Protein AF-A0A1F5HFS6-F1 (afdb_monomer_lite)

Foldseek 3Di:
DVVLVVVVVVLVVLLVVLLVVLLVLLLVLPVPAVQQDVDDHDVSNLVSLVVSVVVLVVPADPLQDPQLVQLLLQLLLQQLVLQVLVVVVVDPGDSRLLSSLLSLLQVLCSRVVQFPQVSNVSSVVSSVSSNRDPVSVVLEQPVCQLLVHPHHDQAQVVHDLSNLSSLLSSQQSGADPVRAGDDLVCSLVVLVVVLVRHDDDSDPSSVSCNVRSVVSSVRSNVRNVVSQCCCCVVRVDHPVVSSVVSVPDDRPPD

Radius of gyration: 17.77 Å; chains: 1; bounding box: 40×40×51 Å

Organism: NCBI:txid1797737

Structure (mmCIF, N/CA/C/O backbone):
data_AF-A0A1F5HFS6-F1
#
_entry.id   AF-A0A1F5HFS6-F1
#
loop_
_atom_site.group_PDB
_atom_site.id
_atom_site.type_symbol
_atom_site.label_atom_id
_atom_site.label_alt_id
_atom_site.label_comp_id
_atom_site.label_asym_id
_atom_site.label_entity_id
_atom_site.label_seq_id
_atom_site.pdbx_PDB_ins_code
_atom_site.Cartn_x
_atom_site.Cartn_y
_atom_site.Cartn_z
_atom_site.occupancy
_atom_site.B_iso_or_equiv
_atom_site.auth_seq_id
_atom_site.auth_comp_id
_atom_site.auth_asym_id
_atom_site.auth_atom_id
_atom_site.pdbx_PDB_model_num
ATOM 1 N N . MET A 1 1 ? 20.302 7.031 -29.502 1.00 53.81 1 MET A N 1
ATOM 2 C CA . MET A 1 1 ? 19.064 6.225 -29.651 1.00 53.81 1 MET A CA 1
ATOM 3 C C . MET A 1 1 ? 19.272 4.731 -29.387 1.00 53.81 1 MET A C 1
ATOM 5 O O . MET A 1 1 ? 18.380 4.138 -28.800 1.00 53.81 1 MET A O 1
ATOM 9 N N . VAL A 1 2 ? 20.419 4.128 -29.735 1.00 53.53 2 VAL A N 1
ATOM 10 C CA . VAL A 1 2 ? 20.711 2.693 -29.491 1.00 53.53 2 VAL A CA 1
ATOM 11 C C . VAL A 1 2 ? 20.689 2.320 -27.995 1.00 53.53 2 VAL A C 1
ATOM 13 O O . VAL A 1 2 ? 20.031 1.360 -27.612 1.00 53.53 2 VAL A O 1
ATOM 16 N N . GLN A 1 3 ? 21.266 3.166 -27.136 1.00 61.38 3 GLN A N 1
ATOM 17 C CA . GLN A 1 3 ? 21.369 2.935 -25.686 1.00 61.38 3 GLN A CA 1
ATOM 18 C C . GLN A 1 3 ? 20.008 2.822 -24.965 1.00 61.38 3 GLN A C 1
ATOM 20 O O . GLN A 1 3 ? 19.876 2.107 -23.981 1.00 61.38 3 GLN A O 1
ATOM 25 N N . THR A 1 4 ? 18.957 3.490 -25.456 1.00 75.69 4 THR A N 1
ATOM 26 C CA . THR A 1 4 ? 17.619 3.418 -24.838 1.00 75.69 4 THR A CA 1
ATOM 27 C C . THR A 1 4 ? 16.895 2.116 -25.179 1.00 75.69 4 THR A C 1
ATOM 29 O O . THR A 1 4 ? 16.115 1.626 -24.366 1.00 75.69 4 THR A O 1
ATOM 32 N N . ALA A 1 5 ? 17.132 1.554 -26.368 1.00 79.94 5 ALA A N 1
ATOM 33 C CA . ALA A 1 5 ? 16.501 0.307 -26.797 1.00 79.94 5 ALA A CA 1
ATOM 34 C C . ALA A 1 5 ? 17.095 -0.911 -26.072 1.00 79.94 5 ALA A C 1
ATOM 36 O O . ALA A 1 5 ? 16.350 -1.810 -25.690 1.00 79.94 5 ALA A O 1
ATOM 37 N N . GLU A 1 6 ? 18.407 -0.898 -25.842 1.00 83.88 6 GLU A N 1
ATOM 38 C CA . GLU A 1 6 ? 19.136 -1.923 -25.090 1.00 83.88 6 GLU A CA 1
ATOM 39 C C . GLU A 1 6 ? 18.716 -1.944 -23.614 1.00 83.88 6 GLU A C 1
ATOM 41 O O . GLU A 1 6 ? 18.191 -2.957 -23.155 1.00 83.88 6 GLU A O 1
ATOM 46 N N . ILE A 1 7 ? 18.759 -0.791 -22.928 1.00 83.12 7 ILE A N 1
ATOM 47 C CA . ILE A 1 7 ? 18.261 -0.652 -21.544 1.00 83.12 7 ILE A CA 1
ATOM 48 C C . ILE A 1 7 ? 16.806 -1.131 -21.439 1.00 83.12 7 ILE A C 1
ATOM 50 O O . ILE A 1 7 ? 16.430 -1.833 -20.503 1.00 83.12 7 ILE A O 1
ATOM 54 N N . LEU A 1 8 ? 15.959 -0.773 -22.410 1.00 85.44 8 LEU A N 1
ATOM 55 C CA . LEU A 1 8 ? 14.563 -1.206 -22.431 1.00 85.44 8 LEU A CA 1
ATOM 56 C C . LEU A 1 8 ? 14.427 -2.730 -22.583 1.00 85.44 8 LEU A C 1
ATOM 58 O O . LEU A 1 8 ? 13.505 -3.315 -22.011 1.00 85.44 8 LEU A O 1
ATOM 62 N N . HIS A 1 9 ? 15.281 -3.362 -23.387 1.00 88.25 9 HIS A N 1
ATOM 63 C CA . HIS A 1 9 ? 15.273 -4.806 -23.596 1.00 88.25 9 HIS A CA 1
ATOM 64 C C . HIS A 1 9 ? 15.700 -5.552 -22.328 1.00 88.25 9 HIS A C 1
ATOM 66 O O . HIS A 1 9 ? 14.959 -6.423 -21.867 1.00 88.25 9 HIS A O 1
ATOM 72 N N . GLU A 1 10 ? 16.824 -5.155 -21.732 1.00 89.12 10 GLU A N 1
ATOM 73 C CA . GLU A 1 10 ? 17.366 -5.736 -20.498 1.00 89.12 10 GLU A CA 1
ATOM 74 C C . GLU A 1 10 ? 16.377 -5.615 -19.334 1.00 89.12 10 GLU A C 1
ATOM 76 O O . GLU A 1 10 ? 16.012 -6.613 -18.714 1.00 89.12 10 GLU A O 1
ATOM 81 N N . GLU A 1 11 ? 15.831 -4.419 -19.103 1.00 88.44 11 GLU A N 1
ATOM 82 C CA . GLU A 1 11 ? 14.852 -4.169 -18.037 1.00 88.44 11 GLU A CA 1
ATOM 83 C C . GLU A 1 11 ? 13.564 -4.982 -18.227 1.00 88.44 11 GLU A C 1
ATOM 85 O O . GLU A 1 11 ? 12.944 -5.434 -17.262 1.00 88.44 11 GLU A O 1
ATOM 90 N N . ARG A 1 12 ? 13.129 -5.199 -19.475 1.00 91.12 12 ARG A N 1
ATOM 91 C CA . ARG A 1 12 ? 11.974 -6.065 -19.761 1.00 91.12 12 ARG A CA 1
ATOM 92 C C . ARG A 1 12 ? 12.285 -7.531 -19.486 1.00 91.12 12 ARG A C 1
ATOM 94 O O . ARG A 1 12 ? 11.387 -8.235 -19.019 1.00 91.12 12 ARG A O 1
ATOM 101 N N . ALA A 1 13 ? 13.494 -7.988 -19.800 1.00 92.69 13 ALA A N 1
ATOM 102 C CA . ALA A 1 13 ? 13.929 -9.349 -19.518 1.00 92.69 13 ALA A CA 1
ATOM 103 C C . ALA A 1 13 ? 14.004 -9.595 -18.002 1.00 92.69 13 ALA A C 1
ATOM 105 O O . ALA A 1 13 ? 13.365 -10.533 -17.522 1.00 92.69 13 ALA A O 1
ATOM 106 N N . ASP A 1 14 ? 14.654 -8.702 -17.248 1.00 91.88 14 ASP A N 1
ATOM 107 C CA . ASP A 1 14 ? 14.735 -8.780 -15.782 1.00 91.88 14 ASP A CA 1
ATOM 108 C C . ASP A 1 14 ? 13.344 -8.710 -15.130 1.00 91.88 14 ASP A C 1
ATOM 110 O O . ASP A 1 14 ? 12.985 -9.595 -14.350 1.00 91.88 14 ASP A O 1
ATOM 114 N N . THR A 1 15 ? 12.491 -7.759 -15.551 1.00 93.19 15 THR A N 1
ATOM 115 C CA . THR A 1 15 ? 11.097 -7.670 -15.071 1.00 93.19 15 THR A CA 1
ATOM 116 C C . THR A 1 15 ? 10.379 -9.012 -15.245 1.00 93.19 15 THR A C 1
ATOM 118 O O . THR A 1 15 ? 9.705 -9.477 -14.329 1.00 93.19 15 THR A O 1
ATOM 121 N N . ARG A 1 16 ? 10.488 -9.650 -16.422 1.00 94.25 16 ARG A N 1
ATOM 122 C CA . ARG A 1 16 ? 9.813 -10.930 -16.703 1.00 94.25 16 ARG A CA 1
ATOM 123 C C . ARG A 1 16 ? 10.337 -12.055 -15.817 1.00 94.25 16 ARG A C 1
ATOM 125 O O . ARG A 1 16 ? 9.521 -12.809 -15.289 1.00 94.25 16 ARG A O 1
ATOM 132 N N . LEU A 1 17 ? 11.656 -12.152 -15.665 1.00 94.75 17 LEU A N 1
ATOM 133 C CA . LEU A 1 17 ? 12.307 -13.178 -14.854 1.00 94.75 17 LEU A CA 1
ATOM 134 C C . LEU A 1 17 ? 11.887 -13.065 -13.384 1.00 94.75 17 LEU A C 1
ATOM 136 O O . LEU A 1 17 ? 11.401 -14.035 -12.800 1.00 94.75 17 LEU A O 1
ATOM 140 N N . ARG A 1 18 ? 11.993 -11.865 -12.803 1.00 94.50 18 ARG A N 1
ATOM 141 C CA . ARG A 1 18 ? 11.621 -11.611 -11.403 1.00 94.50 18 ARG A CA 1
ATOM 142 C C . ARG A 1 18 ? 10.146 -11.845 -11.146 1.00 94.50 18 ARG A C 1
ATOM 144 O O . ARG A 1 18 ? 9.788 -12.463 -10.150 1.00 94.50 18 ARG A O 1
ATOM 151 N N . LEU A 1 19 ? 9.287 -11.393 -12.056 1.00 95.44 19 LEU A N 1
ATOM 152 C CA . LEU A 1 19 ? 7.844 -11.569 -11.931 1.00 95.44 19 LEU A CA 1
ATOM 153 C C . LEU A 1 19 ? 7.464 -13.058 -11.983 1.00 95.44 19 LEU A C 1
ATOM 155 O O . LEU A 1 19 ? 6.642 -13.495 -11.183 1.00 95.44 19 LEU A O 1
ATOM 159 N N . ALA A 1 20 ? 8.080 -13.852 -12.868 1.00 95.06 20 ALA A N 1
ATOM 160 C CA . ALA A 1 20 ? 7.870 -15.300 -12.904 1.00 95.06 20 ALA A CA 1
ATOM 161 C C . ALA A 1 20 ? 8.277 -15.970 -11.582 1.00 95.06 20 ALA A C 1
ATOM 163 O O . ALA A 1 20 ? 7.470 -16.688 -10.997 1.00 95.06 20 ALA A O 1
ATOM 164 N N . ARG A 1 21 ? 9.472 -15.655 -11.071 1.00 94.12 21 ARG A N 1
ATOM 165 C CA . ARG A 1 21 ? 9.990 -16.211 -9.814 1.00 94.12 21 ARG A CA 1
ATOM 166 C C . ARG A 1 21 ? 9.156 -15.820 -8.592 1.00 94.12 21 ARG A C 1
ATOM 168 O O . ARG A 1 21 ? 8.822 -16.669 -7.774 1.00 94.12 21 ARG A O 1
ATOM 175 N N . LEU A 1 22 ? 8.791 -14.544 -8.462 1.00 95.06 22 LEU A N 1
ATOM 176 C CA . LEU A 1 22 ? 7.943 -14.069 -7.362 1.00 95.06 22 LEU A CA 1
ATOM 177 C C . LEU A 1 22 ? 6.552 -14.705 -7.408 1.00 95.06 22 LEU A C 1
ATOM 179 O O . LEU A 1 22 ? 6.003 -15.049 -6.365 1.00 95.06 22 LEU A O 1
ATOM 183 N N . ALA A 1 23 ? 5.988 -14.886 -8.605 1.00 96.00 23 ALA A N 1
ATOM 184 C CA . ALA A 1 23 ? 4.710 -15.568 -8.761 1.00 96.00 23 ALA A CA 1
ATOM 185 C C . ALA A 1 23 ? 4.799 -17.052 -8.375 1.00 96.00 23 ALA A C 1
ATOM 187 O O . ALA A 1 23 ? 3.880 -17.557 -7.739 1.00 96.00 23 ALA A O 1
ATOM 188 N N . GLU A 1 24 ? 5.886 -17.738 -8.733 1.00 94.25 24 GLU A N 1
ATOM 189 C CA . GLU A 1 24 ? 6.135 -19.130 -8.342 1.00 94.25 24 GLU A CA 1
ATOM 190 C C . GLU A 1 24 ? 6.197 -19.277 -6.817 1.00 94.25 24 GLU A C 1
ATOM 192 O O . GLU A 1 24 ? 5.434 -20.052 -6.246 1.00 94.25 24 GLU A O 1
ATOM 197 N N . ILE A 1 25 ? 7.011 -18.456 -6.145 1.00 93.12 25 ILE A N 1
ATOM 198 C CA . ILE A 1 25 ? 7.128 -18.462 -4.680 1.00 93.12 25 ILE A CA 1
ATOM 199 C C . ILE A 1 25 ? 5.782 -18.136 -4.023 1.00 93.12 25 ILE A C 1
ATOM 201 O O . ILE A 1 25 ? 5.316 -18.856 -3.141 1.00 93.12 25 ILE A O 1
ATOM 205 N N . GLY A 1 26 ? 5.151 -17.036 -4.435 1.00 95.38 26 GLY A N 1
ATOM 206 C CA . GLY A 1 26 ? 3.989 -16.513 -3.728 1.00 95.38 26 GLY A CA 1
ATOM 207 C C . GLY A 1 26 ? 2.703 -17.304 -3.954 1.00 95.38 26 GLY A C 1
ATOM 208 O O . GLY A 1 26 ? 1.859 -17.310 -3.066 1.00 95.38 26 GLY A O 1
ATOM 209 N N . ARG A 1 27 ? 2.546 -18.028 -5.073 1.00 95.81 27 ARG A N 1
ATOM 210 C CA . ARG A 1 27 ? 1.361 -18.880 -5.297 1.00 95.81 27 ARG A CA 1
ATOM 211 C C . ARG A 1 27 ? 1.204 -19.940 -4.215 1.00 95.81 27 ARG A C 1
ATOM 213 O O . ARG A 1 27 ? 0.124 -20.060 -3.650 1.00 95.81 27 ARG A O 1
ATOM 220 N N . HIS A 1 28 ? 2.284 -20.650 -3.897 1.00 94.94 28 HIS A N 1
ATOM 221 C CA . HIS A 1 28 ? 2.275 -21.690 -2.867 1.00 94.94 28 HIS A CA 1
ATOM 222 C C . HIS A 1 28 ? 2.020 -21.131 -1.463 1.00 94.94 28 HIS A C 1
ATOM 224 O O . HIS A 1 28 ? 1.449 -21.808 -0.616 1.00 94.94 28 HIS A O 1
ATOM 230 N N . ILE A 1 29 ? 2.425 -19.887 -1.207 1.00 96.94 29 ILE A N 1
ATOM 231 C CA . ILE A 1 29 ? 2.226 -19.240 0.095 1.00 96.94 29 ILE A CA 1
ATOM 232 C C . ILE A 1 29 ? 0.794 -18.701 0.221 1.00 96.94 29 ILE A C 1
ATOM 234 O O . ILE A 1 29 ? 0.200 -18.758 1.298 1.00 96.94 29 ILE A O 1
ATOM 238 N N . PHE A 1 30 ? 0.223 -18.183 -0.872 1.00 97.94 30 PHE A N 1
ATOM 239 C CA . PHE A 1 30 ? -1.066 -17.488 -0.858 1.00 97.94 30 PHE A CA 1
ATOM 240 C C . PHE A 1 30 ? -2.270 -18.363 -1.200 1.00 97.94 30 PHE A C 1
ATOM 242 O O . PHE A 1 30 ? -3.388 -17.941 -0.913 1.00 97.94 30 PHE A O 1
ATOM 249 N N . GLU A 1 31 ? -2.091 -19.567 -1.745 1.00 96.81 31 GLU A N 1
ATOM 250 C CA . GLU A 1 31 ? -3.197 -20.435 -2.188 1.00 96.81 31 GLU A CA 1
ATOM 251 C C . GLU A 1 31 ? -4.266 -20.709 -1.118 1.00 96.81 31 GLU A C 1
ATOM 253 O O . GLU A 1 31 ? -5.448 -20.813 -1.446 1.00 96.81 31 GLU A O 1
ATOM 258 N N . GLN A 1 32 ? -3.873 -20.775 0.159 1.00 96.50 32 GLN A N 1
ATOM 259 C CA . GLN A 1 32 ? -4.784 -20.998 1.287 1.00 96.50 32 GLN A CA 1
ATOM 260 C C . GLN A 1 32 ? -5.207 -19.707 1.999 1.00 96.50 32 GLN A C 1
ATOM 262 O O . GLN A 1 32 ? -5.866 -19.762 3.038 1.00 96.50 32 GLN A O 1
ATOM 267 N N . THR A 1 33 ? -4.823 -18.537 1.485 1.00 98.50 33 THR A N 1
ATOM 268 C CA . THR A 1 33 ? -5.095 -17.243 2.127 1.00 98.50 33 THR A CA 1
ATOM 269 C C . THR A 1 33 ? -6.395 -16.607 1.639 1.00 98.50 33 THR A C 1
ATOM 271 O O . THR A 1 33 ? -6.853 -16.886 0.532 1.00 98.50 33 THR A O 1
ATOM 274 N N . ALA A 1 34 ? -6.957 -15.677 2.412 1.00 98.50 34 ALA A N 1
ATOM 275 C CA . ALA A 1 34 ? -8.102 -14.850 2.008 1.00 98.50 34 ALA A CA 1
ATOM 276 C C . ALA A 1 34 ? -7.816 -13.946 0.788 1.00 98.50 34 ALA A C 1
ATOM 278 O O . ALA A 1 34 ? -8.748 -13.444 0.148 1.00 98.50 34 ALA A O 1
ATOM 279 N N . LEU A 1 35 ? -6.534 -13.763 0.428 1.00 98.31 35 LEU A N 1
ATOM 280 C CA . LEU A 1 35 ? -6.148 -13.105 -0.821 1.00 98.31 35 LEU A CA 1
ATOM 281 C C . LEU A 1 35 ? -6.642 -13.897 -2.037 1.00 98.31 35 LEU A C 1
ATOM 283 O O . LEU A 1 35 ? -7.041 -13.283 -3.021 1.00 98.31 35 LEU A O 1
ATOM 287 N N . VAL A 1 36 ? -6.633 -15.232 -1.965 1.00 98.38 36 VAL A N 1
ATOM 288 C CA . VAL A 1 36 ? -6.964 -16.142 -3.078 1.00 98.38 36 VAL A CA 1
ATOM 289 C C . VAL A 1 36 ? -8.312 -16.836 -2.866 1.00 98.38 36 VAL A C 1
ATOM 291 O O . VAL A 1 36 ? -9.060 -17.025 -3.821 1.00 98.38 36 VAL A O 1
ATOM 294 N N . GLN A 1 37 ? -8.659 -17.174 -1.625 1.00 98.25 37 GLN A N 1
ATOM 295 C CA . GLN A 1 37 ? -9.898 -17.868 -1.276 1.00 98.25 37 GLN A CA 1
ATOM 296 C C . GLN A 1 37 ? -10.992 -16.902 -0.824 1.00 98.25 37 GLN A C 1
ATOM 298 O O . GLN A 1 37 ? -10.724 -15.888 -0.176 1.00 98.25 37 GLN A O 1
ATOM 303 N N . GLU A 1 38 ? -12.243 -17.242 -1.126 1.00 97.81 38 GLU A N 1
ATOM 304 C CA . GLU A 1 38 ? -13.418 -16.501 -0.668 1.00 97.81 38 GLU A CA 1
ATOM 305 C C . GLU A 1 38 ? -13.718 -16.809 0.803 1.00 97.81 38 GLU A C 1
ATOM 307 O O . GLU A 1 38 ? -14.524 -17.669 1.147 1.00 97.81 38 GLU A O 1
ATOM 312 N N . ARG A 1 39 ? -13.002 -16.114 1.689 1.00 97.69 39 ARG A N 1
ATOM 313 C CA . ARG A 1 39 ? -13.204 -16.148 3.139 1.00 97.69 39 ARG A CA 1
ATOM 314 C C . ARG A 1 39 ? -12.729 -14.852 3.787 1.00 97.69 39 ARG A C 1
ATOM 316 O O . ARG A 1 39 ? -12.044 -14.045 3.161 1.00 97.69 39 ARG A O 1
ATOM 323 N N . GLU A 1 40 ? -13.062 -14.673 5.060 1.00 97.56 40 GLU A N 1
ATOM 324 C CA . GLU A 1 40 ? -12.558 -13.551 5.851 1.00 97.56 40 GLU A CA 1
ATOM 325 C C . GLU A 1 40 ? -11.049 -13.650 6.107 1.00 97.56 40 GLU A C 1
ATOM 327 O O . GLU A 1 40 ? -10.495 -14.747 6.259 1.00 97.56 40 GLU A O 1
ATOM 332 N N . PHE A 1 41 ? -10.406 -12.483 6.202 1.00 98.56 41 PHE A N 1
ATOM 333 C CA . PHE A 1 41 ? -9.006 -12.357 6.594 1.00 98.56 41 PHE A CA 1
ATOM 334 C C . PHE A 1 41 ? -8.815 -12.653 8.082 1.00 98.56 41 PHE A C 1
ATOM 336 O O . PHE A 1 41 ? -9.593 -12.211 8.932 1.00 98.56 41 PHE A O 1
ATOM 343 N N . ARG A 1 42 ? -7.739 -13.371 8.393 1.00 98.31 42 ARG A N 1
ATOM 344 C CA . ARG A 1 42 ? -7.322 -13.788 9.735 1.00 98.31 42 ARG A CA 1
ATOM 345 C C . ARG A 1 42 ? -5.836 -13.496 9.933 1.00 98.31 42 ARG A C 1
ATOM 347 O O . ARG A 1 42 ? -5.122 -13.191 8.982 1.00 98.31 42 ARG A O 1
ATOM 354 N N . GLN A 1 43 ? -5.353 -13.636 11.167 1.00 97.81 43 GLN A N 1
ATOM 355 C CA . GLN A 1 43 ? -3.932 -13.459 11.479 1.00 97.81 43 GLN A CA 1
ATOM 356 C C . GLN A 1 43 ? -3.022 -14.354 10.622 1.00 97.81 43 GLN A C 1
ATOM 358 O O . GLN A 1 43 ? -1.973 -13.891 10.186 1.00 97.81 43 GLN A O 1
ATOM 363 N N . ASP A 1 44 ? -3.433 -15.588 10.329 1.00 98.00 44 ASP A N 1
ATOM 364 C CA . ASP A 1 44 ? -2.645 -16.502 9.496 1.00 98.00 44 ASP A CA 1
ATOM 365 C C . ASP A 1 44 ? -2.418 -15.953 8.080 1.00 98.00 44 ASP A C 1
ATOM 367 O O . ASP A 1 44 ? -1.352 -16.168 7.512 1.00 98.00 44 ASP A O 1
ATOM 371 N N . ASP A 1 45 ? -3.365 -15.189 7.519 1.00 98.50 45 ASP A N 1
ATOM 372 C CA . ASP A 1 45 ? -3.189 -14.540 6.213 1.00 98.50 45 ASP A CA 1
ATOM 373 C C . ASP A 1 45 ? -2.066 -13.503 6.253 1.00 98.50 45 ASP A C 1
ATOM 375 O O . ASP A 1 45 ? -1.235 -13.449 5.350 1.00 98.50 45 ASP A O 1
ATOM 379 N N . VAL A 1 46 ? -2.009 -12.718 7.332 1.00 98.44 46 VAL A N 1
ATOM 380 C CA . VAL A 1 46 ? -0.935 -11.745 7.571 1.00 98.44 46 VAL A CA 1
ATOM 381 C C . VAL A 1 46 ? 0.405 -12.464 7.708 1.00 98.44 46 VAL A C 1
ATOM 383 O O . VAL A 1 46 ? 1.380 -12.070 7.071 1.00 98.44 46 VAL A O 1
ATOM 386 N N . SER A 1 47 ? 0.453 -13.550 8.482 1.00 97.88 47 SER A N 1
AT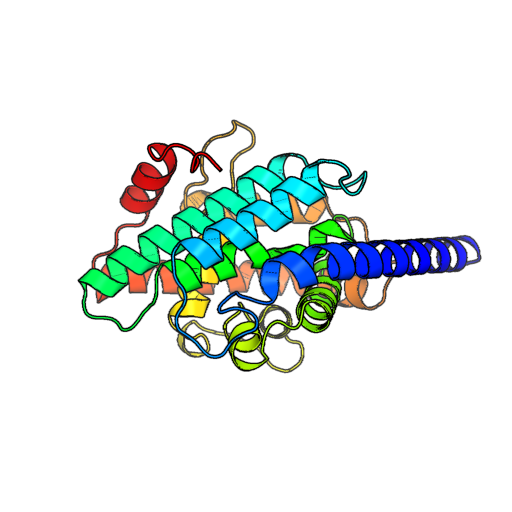OM 387 C CA . SER A 1 47 ? 1.672 -14.344 8.658 1.00 97.88 47 SER A CA 1
ATOM 388 C C . SER A 1 47 ? 2.170 -14.926 7.331 1.00 97.88 47 SER A C 1
ATOM 390 O O . SER A 1 47 ? 3.369 -14.902 7.069 1.00 97.88 47 SER A O 1
ATOM 392 N N . ARG A 1 48 ? 1.268 -15.376 6.447 1.00 98.12 48 ARG A N 1
ATOM 393 C CA . ARG A 1 48 ? 1.619 -15.838 5.092 1.00 98.12 48 ARG A CA 1
ATOM 394 C C . ARG A 1 48 ? 2.157 -14.713 4.212 1.00 98.12 48 ARG A C 1
ATOM 396 O O . ARG A 1 48 ? 3.116 -14.925 3.475 1.00 98.12 48 ARG A O 1
ATOM 403 N N . VAL A 1 49 ? 1.596 -13.507 4.299 1.00 97.75 49 VAL A N 1
ATOM 404 C CA . VAL A 1 49 ? 2.166 -12.330 3.621 1.00 97.75 49 VAL A CA 1
ATOM 405 C C . VAL A 1 49 ? 3.571 -12.023 4.145 1.00 97.75 49 VAL A C 1
ATOM 407 O O . VAL A 1 49 ? 4.476 -11.796 3.344 1.00 97.75 49 VAL A O 1
ATOM 410 N N . GLY A 1 50 ? 3.785 -12.097 5.461 1.00 96.88 50 GLY A N 1
ATOM 411 C CA . GLY A 1 50 ? 5.115 -11.996 6.068 1.00 96.88 50 GLY A CA 1
ATOM 412 C C . GLY A 1 50 ? 6.091 -13.048 5.531 1.00 96.88 50 GLY A C 1
ATOM 413 O O . GLY A 1 50 ? 7.169 -12.692 5.061 1.00 96.88 50 GLY A O 1
ATOM 414 N N . GLU A 1 51 ? 5.683 -14.322 5.502 1.00 96.31 51 GLU A N 1
ATOM 415 C CA . GLU A 1 51 ? 6.480 -15.435 4.963 1.00 96.31 51 GLU A CA 1
ATOM 416 C C . GLU A 1 51 ? 6.926 -15.172 3.516 1.00 96.31 51 GLU A C 1
ATOM 418 O O . GLU A 1 51 ? 8.083 -15.409 3.162 1.00 96.31 51 GLU A O 1
ATOM 423 N N . PHE A 1 52 ? 6.029 -14.646 2.676 1.00 96.50 52 PHE A N 1
ATOM 424 C CA . PHE A 1 52 ? 6.353 -14.289 1.296 1.00 96.50 52 PHE A CA 1
ATOM 425 C C . PHE A 1 52 ? 7.486 -13.258 1.211 1.00 96.50 52 PHE A C 1
ATOM 427 O O . PHE A 1 52 ? 8.437 -13.452 0.446 1.00 96.50 52 PHE A O 1
ATOM 434 N N . PHE A 1 53 ? 7.425 -12.190 2.011 1.00 95.62 53 PHE A N 1
ATOM 435 C CA . PHE A 1 53 ? 8.480 -11.177 2.028 1.00 95.62 53 PHE A CA 1
ATOM 436 C C . PHE A 1 53 ? 9.789 -11.712 2.622 1.00 95.62 53 PHE A C 1
ATOM 438 O O . PHE A 1 53 ? 10.846 -11.428 2.062 1.00 95.62 53 PHE A O 1
ATOM 445 N N . GLU A 1 54 ? 9.744 -12.532 3.677 1.00 94.06 54 GLU A N 1
ATOM 446 C CA . GLU A 1 54 ? 10.942 -13.165 4.253 1.00 94.06 54 GLU A CA 1
ATOM 447 C C . GLU A 1 54 ? 11.660 -14.078 3.254 1.00 94.06 54 GLU A C 1
ATOM 449 O O . GLU A 1 54 ? 12.885 -14.025 3.135 1.00 94.06 54 GLU A O 1
ATOM 454 N N . LYS A 1 55 ? 10.923 -14.862 2.455 1.00 93.00 55 LYS A N 1
ATOM 455 C CA . LYS A 1 55 ? 11.549 -15.660 1.390 1.00 93.00 55 LYS A CA 1
ATOM 456 C C . LYS A 1 55 ? 12.228 -14.785 0.337 1.00 93.00 55 LYS A C 1
ATOM 458 O O . LYS A 1 55 ? 13.289 -15.154 -0.159 1.00 93.00 55 LYS A O 1
ATOM 463 N N . TYR A 1 56 ? 11.653 -13.631 -0.008 1.00 88.75 56 TYR A N 1
ATOM 464 C CA . TYR A 1 56 ? 12.254 -12.749 -1.011 1.00 88.75 56 TYR A CA 1
ATOM 465 C C . TYR A 1 56 ? 13.433 -11.922 -0.480 1.00 88.75 56 TYR A C 1
ATOM 467 O O . TYR A 1 56 ? 14.343 -11.605 -1.245 1.00 88.75 56 TYR A O 1
ATOM 475 N N . LYS A 1 57 ? 13.482 -11.623 0.826 1.00 90.19 57 LYS A N 1
ATOM 476 C CA . LYS A 1 57 ? 14.626 -10.939 1.463 1.00 90.19 57 LYS A CA 1
ATOM 477 C C . LYS A 1 57 ? 15.965 -11.642 1.232 1.00 90.19 57 LYS A C 1
ATOM 479 O O . LYS A 1 57 ? 16.999 -10.989 1.309 1.00 90.19 57 LYS A O 1
ATOM 484 N N . GLN A 1 58 ? 15.949 -12.942 0.943 1.00 87.62 58 GLN A N 1
ATOM 485 C CA . GLN A 1 58 ? 17.147 -13.735 0.665 1.00 87.62 58 GLN A CA 1
ATOM 486 C C . GLN A 1 58 ? 17.805 -13.396 -0.683 1.00 87.62 58 GLN A C 1
ATOM 488 O O . GLN A 1 58 ? 18.980 -13.697 -0.870 1.00 87.62 58 GLN A O 1
ATOM 493 N N . ASP A 1 59 ? 17.074 -12.775 -1.614 1.00 86.94 59 ASP A N 1
ATOM 494 C CA . ASP A 1 59 ? 17.589 -12.381 -2.930 1.00 86.94 59 ASP A CA 1
ATOM 495 C C . ASP A 1 59 ? 16.860 -11.128 -3.464 1.00 86.94 59 ASP A C 1
ATOM 497 O O . ASP A 1 59 ? 16.038 -11.203 -4.390 1.00 86.94 59 ASP A O 1
ATOM 501 N N . PRO A 1 60 ? 17.096 -9.959 -2.839 1.00 90.69 60 PRO A N 1
ATOM 502 C CA . PRO A 1 60 ? 16.413 -8.728 -3.198 1.00 90.69 60 PRO A CA 1
ATOM 503 C C . PRO A 1 60 ? 16.859 -8.211 -4.569 1.00 90.69 60 PRO A C 1
ATOM 505 O O . PRO A 1 60 ? 17.958 -8.475 -5.055 1.00 90.69 60 PRO A O 1
ATOM 508 N N . HIS A 1 61 ? 16.024 -7.378 -5.193 1.00 93.06 61 HIS A N 1
ATOM 509 C CA . HIS A 1 61 ? 16.476 -6.592 -6.340 1.00 93.06 61 HIS A CA 1
ATOM 510 C C . HIS A 1 61 ? 17.670 -5.701 -5.922 1.00 93.06 61 HIS A C 1
ATOM 512 O O . HIS A 1 61 ? 17.565 -5.033 -4.894 1.00 93.06 61 HIS A O 1
ATOM 518 N N . PRO A 1 62 ? 18.770 -5.613 -6.701 1.00 90.88 62 PRO A N 1
ATOM 519 C CA . PRO A 1 62 ? 19.979 -4.872 -6.307 1.00 90.88 62 PRO A CA 1
ATOM 520 C C . PRO A 1 62 ? 19.748 -3.394 -5.970 1.00 90.88 62 PRO A C 1
ATOM 522 O O . PRO A 1 62 ? 20.472 -2.806 -5.179 1.00 90.88 62 PRO A O 1
ATOM 525 N N . GLN A 1 63 ? 18.734 -2.788 -6.588 1.00 91.81 63 GLN A N 1
ATOM 526 C CA . GLN A 1 63 ? 18.334 -1.393 -6.361 1.00 91.81 63 GLN A CA 1
ATOM 527 C C . GLN A 1 63 ? 17.212 -1.223 -5.317 1.00 91.81 63 GLN A C 1
ATOM 529 O O . GLN A 1 63 ? 16.642 -0.140 -5.198 1.00 91.81 63 GLN A O 1
ATOM 534 N N . LEU A 1 64 ? 16.831 -2.283 -4.597 1.00 92.00 64 LEU A N 1
ATOM 535 C CA . LEU A 1 64 ? 15.841 -2.190 -3.526 1.00 92.00 64 LEU A CA 1
ATOM 536 C C . LEU A 1 64 ? 16.491 -1.566 -2.288 1.00 92.00 64 LEU A C 1
ATOM 538 O O . LEU A 1 64 ? 17.476 -2.084 -1.766 1.00 92.00 64 LEU A O 1
ATOM 542 N N . LEU A 1 65 ? 15.933 -0.457 -1.807 1.00 89.19 65 LEU A N 1
ATOM 543 C CA . LEU A 1 65 ? 16.453 0.215 -0.620 1.00 89.19 65 LEU A CA 1
ATOM 544 C C . LEU A 1 65 ? 16.183 -0.622 0.642 1.00 89.19 65 LEU A C 1
ATOM 546 O O . LEU A 1 65 ? 15.075 -1.141 0.784 1.00 89.19 65 LEU A O 1
ATOM 550 N N . PRO A 1 66 ? 17.123 -0.696 1.605 1.00 87.94 66 PRO A N 1
ATOM 551 C CA . PRO A 1 66 ? 16.903 -1.418 2.861 1.00 87.94 66 PRO A CA 1
ATOM 552 C C . PRO A 1 66 ? 15.665 -0.947 3.639 1.00 87.94 66 PRO A C 1
ATOM 554 O O . PRO A 1 66 ? 14.975 -1.759 4.253 1.00 87.94 66 PRO A O 1
ATOM 557 N N . SER A 1 67 ? 15.345 0.349 3.559 1.00 89.38 67 SER A N 1
ATOM 558 C CA . SER A 1 67 ? 14.171 0.959 4.197 1.00 89.38 67 SER A CA 1
ATOM 559 C C . SER A 1 67 ? 12.834 0.425 3.677 1.00 89.38 67 SER A C 1
ATOM 561 O O . SER A 1 67 ? 11.825 0.569 4.361 1.00 89.38 67 SER A O 1
ATOM 563 N N . TYR A 1 68 ? 12.810 -0.226 2.507 1.00 92.94 68 TYR A N 1
ATOM 564 C CA . TYR A 1 68 ? 11.607 -0.848 1.958 1.00 92.94 68 TYR A CA 1
ATOM 565 C C . TYR A 1 68 ? 10.999 -1.872 2.918 1.00 92.94 68 TYR A C 1
ATOM 567 O O . TYR A 1 68 ? 9.798 -1.862 3.167 1.00 92.94 68 TYR A O 1
ATOM 575 N N . TRP A 1 69 ? 11.834 -2.746 3.477 1.00 93.38 69 TRP A N 1
ATOM 576 C CA . TRP A 1 69 ? 11.372 -3.847 4.319 1.00 93.38 69 TRP A CA 1
ATOM 577 C C . TRP A 1 69 ? 10.696 -3.358 5.587 1.00 93.38 69 TRP A C 1
ATOM 579 O O . TRP A 1 69 ? 9.652 -3.869 5.982 1.00 93.38 69 TRP A O 1
ATOM 589 N N . GLU A 1 70 ? 11.306 -2.353 6.202 1.00 93.00 70 GLU A N 1
ATOM 590 C CA . GLU A 1 70 ? 10.761 -1.708 7.380 1.00 93.00 70 GLU A CA 1
ATOM 591 C C . GLU A 1 70 ? 9.483 -0.935 7.041 1.00 93.00 70 GLU A C 1
ATOM 593 O O . GLU A 1 70 ? 8.507 -1.025 7.775 1.00 93.00 70 GLU A O 1
ATOM 598 N N . HIS A 1 71 ? 9.446 -0.241 5.904 1.00 94.62 71 HIS A N 1
ATOM 599 C CA . HIS A 1 71 ? 8.263 0.487 5.459 1.00 94.62 71 HIS A CA 1
ATOM 600 C C . HIS A 1 71 ? 7.038 -0.421 5.268 1.00 94.62 71 HIS A C 1
ATOM 602 O O . HIS A 1 71 ? 5.958 -0.094 5.756 1.00 94.62 71 HIS A O 1
ATOM 608 N N . ILE A 1 72 ? 7.200 -1.572 4.609 1.00 95.81 72 ILE A N 1
ATOM 609 C CA . ILE A 1 72 ? 6.111 -2.533 4.385 1.00 95.81 72 ILE A CA 1
ATOM 610 C C . ILE A 1 72 ? 5.522 -3.043 5.704 1.00 95.81 72 ILE A C 1
ATOM 612 O O . ILE A 1 72 ? 4.300 -3.084 5.872 1.00 95.81 72 ILE A O 1
ATOM 616 N N . ASP A 1 73 ? 6.387 -3.409 6.647 1.00 95.44 73 ASP A N 1
ATOM 617 C CA . ASP A 1 73 ? 5.972 -3.872 7.968 1.00 95.44 73 ASP A CA 1
ATOM 618 C C . ASP A 1 73 ? 5.290 -2.748 8.767 1.00 95.44 73 ASP A C 1
ATOM 620 O O . ASP A 1 73 ? 4.177 -2.926 9.265 1.00 95.44 73 ASP A O 1
ATOM 624 N N . LEU A 1 74 ? 5.891 -1.556 8.823 1.00 96.12 74 LEU A N 1
ATOM 625 C CA . LEU A 1 74 ? 5.314 -0.406 9.520 1.00 96.12 74 LEU A CA 1
ATOM 626 C C . LEU A 1 74 ? 3.954 -0.006 8.945 1.00 96.12 74 LEU A C 1
ATOM 628 O O . LEU A 1 74 ? 3.018 0.213 9.716 1.00 96.12 74 LEU A O 1
ATOM 632 N N . ALA A 1 75 ? 3.819 0.058 7.619 1.00 97.00 75 ALA A N 1
ATOM 633 C CA . ALA A 1 75 ? 2.551 0.350 6.958 1.00 97.00 75 ALA A CA 1
ATOM 634 C C . ALA A 1 75 ? 1.478 -0.679 7.360 1.00 97.00 75 ALA A C 1
ATOM 636 O O . ALA A 1 75 ? 0.389 -0.297 7.794 1.00 97.00 75 ALA A O 1
ATOM 637 N N . GLY A 1 76 ? 1.820 -1.974 7.344 1.00 97.69 76 GLY A N 1
ATOM 638 C CA . GLY A 1 76 ? 0.963 -3.050 7.853 1.00 97.69 76 GLY A CA 1
ATOM 639 C C . GLY A 1 76 ? 0.475 -2.802 9.283 1.00 97.69 76 GLY A C 1
ATOM 640 O O . GLY A 1 76 ? -0.729 -2.841 9.555 1.00 97.69 76 GLY A O 1
ATOM 641 N N . ARG A 1 77 ? 1.391 -2.468 10.198 1.00 97.06 77 ARG A N 1
ATOM 642 C CA . ARG A 1 77 ? 1.057 -2.209 11.608 1.00 97.06 77 ARG A CA 1
ATOM 643 C C . ARG A 1 77 ? 0.169 -0.982 11.794 1.00 97.06 77 ARG A C 1
ATOM 645 O O . ARG A 1 77 ? -0.796 -1.051 12.561 1.00 97.06 77 ARG A O 1
ATOM 652 N N . PHE A 1 78 ? 0.452 0.116 11.090 1.00 97.88 78 PHE A N 1
ATOM 653 C CA . PHE A 1 78 ? -0.418 1.295 11.084 1.00 97.88 78 PHE A CA 1
ATOM 654 C C . PHE A 1 78 ? -1.831 0.914 10.639 1.00 97.88 78 PHE A C 1
ATOM 656 O O . PHE A 1 78 ? -2.796 1.195 11.354 1.00 97.88 78 PHE A O 1
ATOM 663 N N . ALA A 1 79 ? -1.957 0.219 9.505 1.00 98.31 79 ALA A N 1
ATOM 664 C CA . ALA A 1 79 ? -3.241 -0.202 8.956 1.00 98.31 79 ALA A CA 1
ATOM 665 C C . ALA A 1 79 ? -4.018 -1.099 9.934 1.00 98.31 79 ALA A C 1
ATOM 667 O O . ALA A 1 79 ? -5.216 -0.892 10.151 1.00 98.31 79 ALA A O 1
ATOM 668 N N . ARG A 1 80 ? -3.331 -2.035 10.602 1.00 98.25 80 ARG A N 1
ATOM 669 C CA . ARG A 1 80 ? -3.918 -2.898 11.634 1.00 98.25 80 ARG A CA 1
ATOM 670 C C . ARG A 1 80 ? -4.466 -2.099 12.814 1.00 98.25 80 ARG A C 1
ATOM 672 O O . ARG A 1 80 ? -5.586 -2.354 13.257 1.00 98.25 80 ARG A O 1
ATOM 679 N N . ILE A 1 81 ? -3.684 -1.166 13.360 1.00 97.94 81 ILE A N 1
ATOM 680 C CA . ILE A 1 81 ? -4.085 -0.377 14.535 1.00 97.94 81 ILE A CA 1
ATOM 681 C C . ILE A 1 81 ? -5.253 0.544 14.180 1.00 97.94 81 ILE A C 1
ATOM 683 O O . ILE A 1 81 ? -6.236 0.583 14.924 1.00 97.94 81 ILE A O 1
ATOM 687 N N . PHE A 1 82 ? -5.214 1.210 13.021 1.00 98.12 82 PHE A N 1
ATOM 688 C CA . PHE A 1 82 ? -6.366 1.961 12.516 1.00 98.12 82 PHE A CA 1
ATOM 689 C C . PHE A 1 82 ? -7.598 1.067 12.374 1.00 98.12 82 PHE A C 1
ATOM 691 O O . PHE A 1 82 ? -8.663 1.419 12.877 1.00 98.12 82 PHE A O 1
ATOM 698 N N . GLY A 1 83 ? -7.445 -0.115 11.774 1.00 98.06 83 GLY A N 1
ATOM 699 C CA . GLY A 1 83 ? -8.509 -1.105 11.645 1.00 98.06 83 GLY A CA 1
ATOM 700 C C . GLY A 1 83 ? -9.129 -1.483 12.988 1.00 98.06 83 GLY A C 1
ATOM 701 O O . GLY A 1 83 ? -10.345 -1.411 13.137 1.00 98.06 83 GLY A O 1
ATOM 702 N N . LYS A 1 84 ? -8.311 -1.820 13.994 1.00 98.25 84 LYS A N 1
ATOM 703 C CA . LYS A 1 84 ? -8.787 -2.154 15.350 1.00 98.25 84 LYS A CA 1
ATOM 704 C C . LYS A 1 84 ? -9.547 -0.995 15.992 1.00 98.25 84 LYS A C 1
ATOM 706 O O . LYS A 1 84 ? -10.594 -1.212 16.600 1.00 98.25 84 LYS A O 1
ATOM 711 N N . ARG A 1 85 ? -9.033 0.233 15.861 1.00 98.00 85 ARG A N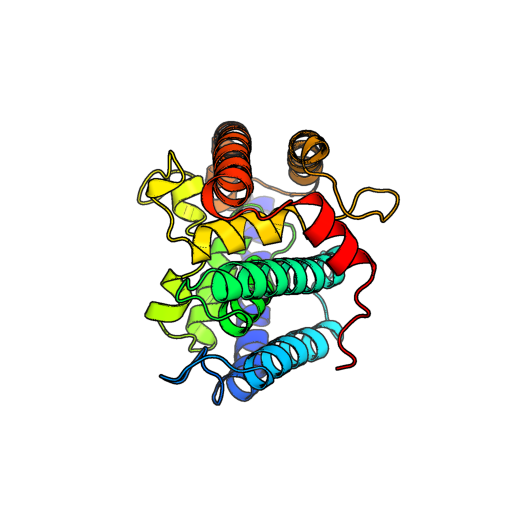 1
ATOM 712 C CA . ARG A 1 85 ? -9.685 1.429 16.413 1.00 98.00 85 ARG A CA 1
ATOM 713 C C . ARG A 1 85 ? -11.004 1.733 15.707 1.00 98.00 85 ARG A C 1
ATOM 715 O O . ARG A 1 85 ? -11.958 2.094 16.372 1.00 98.00 85 ARG A O 1
ATOM 722 N N . LEU A 1 86 ? -11.095 1.557 14.393 1.00 97.88 86 LEU A N 1
ATOM 723 C CA . LEU A 1 86 ? -12.348 1.728 13.650 1.00 97.88 86 LEU A CA 1
ATOM 724 C C . LEU A 1 86 ? -13.364 0.626 13.992 1.00 97.88 86 LEU A C 1
ATOM 726 O O . LEU A 1 86 ? -14.542 0.914 14.200 1.00 97.88 86 LEU A O 1
ATOM 730 N N . GLN A 1 87 ? -12.906 -0.620 14.122 1.00 97.44 87 GLN A N 1
ATOM 731 C CA . GLN A 1 87 ? -13.737 -1.752 14.530 1.00 97.44 87 GLN A CA 1
ATOM 732 C C . GLN A 1 87 ? -14.318 -1.551 15.938 1.00 97.44 87 GLN A C 1
ATOM 734 O O . GLN A 1 87 ? -15.501 -1.803 16.152 1.00 97.44 87 GLN A O 1
ATOM 739 N N . SER A 1 88 ? -13.538 -1.019 16.890 1.00 97.00 88 SER A N 1
ATOM 740 C CA . SER A 1 88 ? -14.035 -0.706 18.242 1.00 97.00 88 SER A CA 1
ATOM 741 C C . SER A 1 88 ? -15.062 0.434 18.274 1.00 97.00 88 SER A C 1
ATOM 743 O O . SER A 1 88 ? -15.782 0.583 19.260 1.00 97.00 88 SER A O 1
ATOM 745 N N . LYS A 1 89 ? -15.183 1.207 17.186 1.00 96.56 89 LYS A N 1
ATOM 746 C CA . LYS A 1 89 ? -16.254 2.193 16.957 1.00 96.56 89 LYS A CA 1
ATOM 747 C C . LYS A 1 89 ? -17.467 1.601 16.227 1.00 96.56 89 LYS A C 1
ATOM 749 O O . LYS A 1 89 ? -18.341 2.350 15.801 1.00 96.56 89 LYS A O 1
ATOM 754 N N . GLY A 1 90 ? -17.531 0.277 16.071 1.00 96.62 90 GLY A N 1
ATOM 755 C CA . GLY A 1 90 ? -18.646 -0.431 15.437 1.00 96.62 90 GLY A CA 1
ATOM 756 C C . GLY A 1 90 ? -18.610 -0.435 13.908 1.00 96.62 90 GLY A C 1
ATOM 757 O O . GLY A 1 90 ? -19.598 -0.811 13.279 1.00 96.62 90 GLY A O 1
ATOM 758 N N . LEU A 1 91 ? -17.499 -0.019 13.288 1.00 97.50 91 LEU A N 1
ATOM 759 C CA . LEU A 1 91 ? -17.373 -0.055 11.834 1.00 97.50 91 LEU A CA 1
ATOM 760 C C . LEU A 1 91 ? -16.998 -1.455 11.349 1.00 97.50 91 LEU A C 1
ATOM 762 O O . LEU A 1 91 ? -16.143 -2.127 11.924 1.00 97.50 91 LEU A O 1
ATOM 766 N N . GLN A 1 92 ? -17.615 -1.863 10.243 1.00 95.38 92 GLN A N 1
ATOM 767 C CA . GLN A 1 92 ? -17.365 -3.144 9.584 1.00 95.38 92 GLN A CA 1
ATOM 768 C C . GLN A 1 92 ? -16.061 -3.079 8.778 1.00 95.38 92 GLN A C 1
ATOM 770 O O . GLN A 1 92 ? -16.066 -2.910 7.560 1.00 95.38 92 GLN A O 1
ATOM 775 N N . VAL A 1 93 ? -14.932 -3.161 9.479 1.00 96.38 93 VAL A N 1
ATOM 776 C CA . VAL A 1 93 ? -13.588 -3.259 8.898 1.00 96.38 93 VAL A CA 1
ATOM 777 C C . VAL A 1 93 ? -12.854 -4.448 9.509 1.00 96.38 93 VAL A C 1
ATOM 779 O O . VAL A 1 93 ? -12.989 -4.716 10.702 1.00 96.38 93 VAL A O 1
ATOM 782 N N . ASN A 1 94 ? -12.060 -5.153 8.703 1.00 98.19 94 ASN A N 1
ATOM 783 C CA . ASN A 1 94 ? -11.232 -6.257 9.177 1.00 98.19 94 ASN A CA 1
ATOM 784 C C . ASN A 1 94 ? -9.773 -5.778 9.344 1.00 98.19 94 ASN A C 1
ATOM 786 O O . ASN A 1 94 ? -9.116 -5.471 8.347 1.00 98.19 94 ASN A O 1
ATOM 790 N N . PRO A 1 95 ? -9.229 -5.719 10.576 1.00 98.50 95 PRO A N 1
ATOM 791 C CA . PRO A 1 95 ? -7.856 -5.265 10.802 1.00 98.50 95 PRO A CA 1
ATOM 792 C C . PRO A 1 95 ? -6.788 -6.122 10.109 1.00 98.50 95 PRO A C 1
ATOM 794 O O . PRO A 1 95 ? -5.761 -5.586 9.707 1.00 98.50 95 PRO A O 1
ATOM 797 N N . HIS A 1 96 ? -7.023 -7.429 9.955 1.00 98.69 96 HIS A N 1
ATOM 798 C CA . HIS A 1 96 ? -6.097 -8.341 9.275 1.00 98.69 96 HIS A CA 1
ATOM 799 C C . HIS A 1 96 ? -6.122 -8.159 7.759 1.00 98.69 96 HIS A C 1
ATOM 801 O O . HIS A 1 96 ? -5.083 -8.268 7.116 1.00 98.69 96 HIS A O 1
ATOM 807 N N . GLU A 1 97 ? -7.289 -7.845 7.189 1.00 98.75 97 GLU A N 1
ATOM 808 C CA . GLU A 1 97 ? -7.388 -7.459 5.779 1.00 98.75 97 GLU A CA 1
ATOM 809 C C . GLU A 1 97 ? -6.570 -6.196 5.516 1.00 98.75 97 GLU A C 1
ATOM 811 O O . GLU A 1 97 ? -5.753 -6.172 4.600 1.00 98.75 97 GLU A O 1
ATOM 816 N N . LEU A 1 98 ? -6.747 -5.164 6.344 1.00 98.69 98 LEU A N 1
ATOM 817 C CA . LEU A 1 98 ? -6.024 -3.901 6.200 1.00 98.69 98 LEU A CA 1
ATOM 818 C C . LEU A 1 98 ? -4.509 -4.087 6.348 1.00 98.69 98 LEU A C 1
ATOM 820 O O . LEU A 1 98 ? -3.753 -3.539 5.553 1.00 98.69 98 LEU A O 1
ATOM 824 N N . GLU A 1 99 ? -4.068 -4.890 7.316 1.00 98.69 99 GLU A N 1
ATOM 825 C CA . GLU A 1 99 ? -2.656 -5.234 7.507 1.00 98.69 99 GLU A CA 1
ATOM 826 C C . GLU A 1 99 ? -2.083 -5.969 6.286 1.00 98.69 99 GLU A C 1
ATOM 828 O O . GLU A 1 99 ? -1.107 -5.509 5.697 1.00 98.69 99 GLU A O 1
ATOM 833 N N . ALA A 1 100 ? -2.728 -7.053 5.841 1.00 98.44 100 ALA A N 1
ATOM 834 C CA . ALA A 1 100 ? -2.275 -7.843 4.697 1.00 98.44 100 ALA A CA 1
ATOM 835 C C . ALA A 1 100 ? -2.240 -7.020 3.398 1.00 98.44 100 ALA A C 1
ATOM 837 O O . ALA A 1 100 ? -1.255 -7.071 2.660 1.00 98.44 100 ALA A O 1
ATOM 838 N N . LEU A 1 101 ? -3.289 -6.233 3.128 1.00 98.50 101 LEU A N 1
ATOM 839 C CA . LEU A 1 101 ? -3.355 -5.353 1.961 1.00 98.50 101 LEU A CA 1
ATOM 840 C C . LEU A 1 101 ? -2.284 -4.263 2.019 1.00 98.50 101 LEU A C 1
ATOM 842 O O . LEU A 1 101 ? -1.629 -4.006 1.008 1.00 98.50 101 LEU A O 1
ATOM 846 N N . SER A 1 102 ? -2.063 -3.664 3.190 1.00 98.25 102 SER A N 1
ATOM 847 C CA . SER A 1 102 ? -1.019 -2.659 3.365 1.00 98.25 102 SER A CA 1
ATOM 848 C C . SER A 1 102 ? 0.378 -3.254 3.232 1.00 98.25 102 SER A C 1
ATOM 850 O O . SER A 1 102 ? 1.274 -2.560 2.774 1.00 98.25 102 SER A O 1
ATOM 852 N N . MET A 1 103 ? 0.601 -4.522 3.570 1.00 97.81 103 MET A N 1
ATOM 853 C CA . MET A 1 103 ? 1.908 -5.144 3.354 1.00 97.81 103 MET A CA 1
ATOM 854 C C . MET A 1 103 ? 2.191 -5.381 1.861 1.00 97.81 103 MET A C 1
ATOM 856 O O . MET A 1 103 ? 3.314 -5.211 1.402 1.00 97.81 103 MET A O 1
ATOM 860 N N . ILE A 1 104 ? 1.182 -5.733 1.060 1.00 97.38 104 ILE A N 1
ATOM 861 C CA . ILE A 1 104 ? 1.370 -5.997 -0.380 1.00 97.38 104 ILE A CA 1
ATOM 862 C C . ILE A 1 104 ? 1.181 -4.762 -1.276 1.00 97.38 104 ILE A C 1
ATOM 864 O O . ILE A 1 104 ? 1.251 -4.901 -2.498 1.00 97.38 104 ILE A O 1
ATOM 868 N N . HIS A 1 105 ? 0.925 -3.573 -0.713 1.00 95.81 105 HIS A N 1
ATOM 869 C CA . HIS A 1 105 ? 0.590 -2.377 -1.500 1.00 95.81 105 HIS A CA 1
ATOM 870 C C . HIS A 1 105 ? 1.712 -1.988 -2.478 1.00 95.81 105 HIS A C 1
ATOM 872 O O . HIS A 1 105 ? 1.447 -1.701 -3.642 1.00 95.81 105 HIS A O 1
ATOM 878 N N . ASP A 1 106 ? 2.968 -2.099 -2.037 1.00 93.88 106 ASP A N 1
ATOM 879 C CA . ASP A 1 106 ? 4.152 -1.704 -2.805 1.00 93.88 106 ASP A CA 1
ATOM 880 C C . ASP A 1 106 ? 4.976 -2.917 -3.280 1.00 93.88 106 ASP A C 1
ATOM 882 O O . ASP A 1 106 ? 6.202 -2.882 -3.433 1.00 93.88 106 ASP A O 1
ATOM 886 N N . ILE A 1 107 ? 4.303 -4.050 -3.514 1.00 96.12 107 ILE A N 1
ATOM 887 C CA . ILE A 1 107 ? 4.931 -5.310 -3.952 1.00 96.12 107 ILE A CA 1
ATOM 888 C C . ILE A 1 107 ? 5.656 -5.171 -5.306 1.00 96.12 107 ILE A C 1
ATOM 890 O O . ILE A 1 107 ? 6.561 -5.936 -5.632 1.00 96.12 107 ILE A O 1
ATOM 894 N N . GLY A 1 108 ? 5.299 -4.160 -6.103 1.00 95.50 108 GLY A N 1
ATOM 895 C CA . GLY A 1 108 ? 5.946 -3.862 -7.379 1.00 95.50 108 GLY A CA 1
ATOM 896 C C . GLY A 1 108 ? 7.408 -3.424 -7.258 1.00 95.50 108 GLY A C 1
ATOM 897 O O . GLY A 1 108 ? 8.192 -3.655 -8.184 1.00 95.50 108 GLY A O 1
ATOM 898 N N . ARG A 1 109 ? 7.815 -2.853 -6.115 1.00 94.56 109 ARG A N 1
ATOM 899 C CA . ARG A 1 109 ? 9.224 -2.509 -5.859 1.00 94.56 109 ARG A CA 1
ATOM 900 C C . ARG A 1 109 ? 10.134 -3.713 -5.744 1.00 94.56 109 ARG A C 1
ATOM 902 O O . ARG A 1 109 ? 11.322 -3.576 -6.005 1.00 94.56 109 ARG A O 1
ATOM 909 N N . LEU A 1 110 ? 9.598 -4.892 -5.442 1.00 95.31 110 LEU A N 1
ATOM 910 C CA . LEU A 1 110 ? 10.390 -6.117 -5.496 1.00 95.31 110 LEU A CA 1
ATOM 911 C C . LEU A 1 110 ? 10.944 -6.369 -6.907 1.00 95.31 110 LEU A C 1
ATOM 913 O O . LEU A 1 110 ? 11.962 -7.041 -7.044 1.00 95.31 110 LEU A O 1
ATOM 917 N N . ILE A 1 111 ? 10.300 -5.826 -7.947 1.00 94.94 111 ILE A N 1
ATOM 918 C CA . ILE A 1 111 ? 10.651 -6.057 -9.352 1.00 94.94 111 ILE A CA 1
ATOM 919 C C . ILE A 1 111 ? 11.295 -4.830 -10.004 1.00 94.94 111 ILE A C 1
ATOM 921 O O . ILE A 1 111 ? 12.209 -4.988 -10.801 1.00 94.94 111 ILE A O 1
ATOM 925 N N . SER A 1 112 ? 10.814 -3.614 -9.732 1.00 92.44 112 SER A N 1
ATOM 926 C CA . SER A 1 112 ? 11.300 -2.406 -10.427 1.00 92.44 112 SER A CA 1
ATOM 927 C C . SER A 1 112 ? 11.452 -1.196 -9.494 1.00 92.44 112 SER A C 1
ATOM 929 O O . SER A 1 112 ? 10.852 -0.157 -9.761 1.00 92.44 112 SER A O 1
ATOM 931 N N . PRO A 1 113 ? 12.230 -1.293 -8.400 1.00 91.12 113 PRO A N 1
ATOM 932 C CA . PRO A 1 113 ? 12.217 -0.321 -7.297 1.00 91.12 113 PRO A CA 1
ATOM 933 C C . PRO A 1 113 ? 12.585 1.117 -7.694 1.00 91.12 113 PRO A C 1
ATOM 935 O O . PRO A 1 113 ? 12.128 2.065 -7.059 1.00 91.12 113 PRO A O 1
ATOM 938 N N . HIS A 1 114 ? 13.375 1.285 -8.753 1.00 87.62 114 HIS A N 1
ATOM 939 C CA . HIS A 1 114 ? 13.880 2.560 -9.269 1.00 87.62 114 HIS A CA 1
ATOM 940 C C . HIS A 1 114 ? 12.975 3.223 -10.312 1.00 87.62 114 HIS A C 1
ATOM 942 O O . HIS A 1 114 ? 13.272 4.336 -10.745 1.00 87.62 114 HIS A O 1
ATOM 948 N N . ARG A 1 115 ? 11.890 2.566 -10.745 1.00 87.88 115 ARG A N 1
ATOM 949 C CA . ARG A 1 115 ? 11.071 3.003 -11.887 1.00 87.88 115 ARG A CA 1
ATOM 950 C C . ARG A 1 115 ? 9.724 3.580 -11.439 1.00 87.88 115 ARG A C 1
ATOM 952 O O . ARG A 1 115 ? 8.747 2.845 -11.280 1.00 87.88 115 ARG A O 1
ATOM 959 N N . TYR A 1 116 ? 9.656 4.905 -11.290 1.00 86.19 116 TYR A N 1
ATOM 960 C CA . TYR A 1 116 ? 8.450 5.610 -10.829 1.00 86.19 116 TYR A CA 1
ATOM 961 C C . TYR A 1 116 ? 7.199 5.249 -11.638 1.00 86.19 116 TYR A C 1
ATOM 963 O O . TYR A 1 116 ? 7.258 5.162 -12.869 1.00 86.19 116 TYR A O 1
ATOM 971 N N . PHE A 1 117 ? 6.066 5.051 -10.953 1.00 87.94 117 PHE A N 1
ATOM 972 C CA . PHE A 1 117 ? 4.760 4.630 -11.492 1.00 87.94 117 PHE A CA 1
ATOM 973 C C . PHE A 1 117 ? 4.740 3.250 -12.182 1.00 87.94 117 PHE A C 1
ATOM 975 O O . PHE A 1 117 ? 3.721 2.558 -12.185 1.00 87.94 117 PHE A O 1
ATOM 982 N N . ARG A 1 118 ? 5.859 2.799 -12.759 1.00 89.06 118 ARG A N 1
ATOM 983 C CA . ARG A 1 118 ? 6.016 1.460 -13.331 1.00 89.06 118 ARG A CA 1
ATOM 984 C C . ARG A 1 118 ? 5.941 0.388 -12.247 1.00 89.06 118 ARG A C 1
ATOM 986 O O . ARG A 1 118 ? 5.321 -0.641 -12.513 1.00 89.06 118 ARG A O 1
ATOM 993 N N . THR A 1 119 ? 6.505 0.640 -11.064 1.00 90.50 119 THR A N 1
ATOM 994 C CA . THR A 1 119 ? 6.332 -0.195 -9.860 1.00 90.50 119 THR A CA 1
ATOM 995 C C . THR A 1 119 ? 4.873 -0.589 -9.670 1.00 90.50 119 THR A C 1
ATOM 997 O O . THR A 1 119 ? 4.565 -1.769 -9.571 1.00 90.50 119 THR A O 1
ATOM 1000 N N . ASN A 1 120 ? 3.962 0.373 -9.761 1.00 90.44 120 ASN A N 1
ATOM 1001 C CA . ASN A 1 120 ? 2.542 0.195 -9.469 1.00 90.44 120 ASN A CA 1
ATOM 1002 C C . ASN A 1 120 ? 1.879 -0.730 -10.508 1.00 90.44 120 ASN A C 1
ATOM 1004 O O . ASN A 1 120 ? 1.107 -1.629 -10.178 1.00 90.44 120 ASN A O 1
ATOM 1008 N N . LEU A 1 121 ? 2.240 -0.563 -11.788 1.00 91.81 121 LEU A N 1
ATOM 1009 C CA . LEU A 1 121 ? 1.753 -1.411 -12.885 1.00 91.81 121 LEU A CA 1
ATOM 1010 C C . LEU A 1 121 ? 2.289 -2.845 -12.795 1.00 91.81 121 LEU A C 1
ATOM 1012 O O . LEU A 1 121 ? 1.573 -3.810 -13.063 1.00 91.81 121 LEU A O 1
ATOM 1016 N N . VAL A 1 122 ? 3.568 -2.989 -12.453 1.00 94.31 122 VAL A N 1
ATOM 1017 C CA . VAL A 1 122 ? 4.207 -4.298 -12.308 1.00 94.31 122 VAL A CA 1
ATOM 1018 C C . VAL A 1 122 ? 3.697 -5.014 -11.055 1.00 94.31 122 VAL A C 1
ATOM 1020 O O . VAL A 1 122 ? 3.464 -6.219 -11.112 1.00 94.31 122 VAL A O 1
ATOM 1023 N N . GLY A 1 123 ? 3.440 -4.282 -9.969 1.00 95.94 123 GLY A N 1
ATOM 1024 C CA . GLY A 1 123 ? 2.817 -4.795 -8.750 1.00 95.94 123 GLY A CA 1
ATOM 1025 C C . GLY A 1 123 ? 1.431 -5.375 -9.021 1.00 95.94 123 GLY A C 1
ATOM 1026 O O . GLY A 1 123 ? 1.175 -6.526 -8.685 1.00 95.94 123 GLY A O 1
ATOM 1027 N N . GLU A 1 124 ? 0.569 -4.651 -9.738 1.00 95.19 124 GLU A N 1
ATOM 1028 C CA . GLU A 1 124 ? -0.735 -5.174 -10.169 1.00 95.19 124 GLU A CA 1
ATOM 1029 C C . GLU A 1 124 ? -0.595 -6.443 -11.027 1.00 95.19 124 GLU A C 1
ATOM 1031 O O . GLU A 1 124 ? -1.321 -7.420 -10.823 1.00 95.19 124 GLU A O 1
ATOM 1036 N N . SER A 1 125 ? 0.372 -6.469 -11.954 1.00 95.94 125 SER A N 1
ATOM 1037 C CA . SER A 1 125 ? 0.655 -7.675 -12.735 1.00 95.94 125 SER A CA 1
ATOM 1038 C C . SER A 1 125 ? 1.117 -8.840 -11.859 1.00 95.94 125 SER A C 1
ATOM 1040 O O . SER A 1 125 ? 0.792 -9.981 -12.185 1.00 95.94 125 SER A O 1
ATOM 1042 N N . LEU A 1 126 ? 1.879 -8.593 -10.794 1.00 97.50 126 LEU A N 1
ATOM 1043 C CA . LEU A 1 126 ? 2.299 -9.629 -9.857 1.00 97.50 126 LEU A CA 1
ATOM 1044 C C . LEU A 1 126 ? 1.103 -10.146 -9.046 1.00 97.50 126 LEU A C 1
ATOM 1046 O O . LEU A 1 126 ? 0.896 -11.355 -9.009 1.00 97.50 126 LEU A O 1
ATOM 1050 N N . LEU A 1 127 ? 0.259 -9.264 -8.500 1.00 97.62 127 LEU A N 1
ATOM 1051 C CA . LEU A 1 127 ? -0.960 -9.647 -7.770 1.00 97.62 127 LEU A CA 1
ATOM 1052 C C . LEU A 1 127 ? -1.889 -10.531 -8.615 1.00 97.62 127 LEU A C 1
ATOM 1054 O O . LEU A 1 127 ? -2.413 -11.529 -8.122 1.00 97.62 127 LEU A O 1
ATOM 1058 N N . LEU A 1 128 ? -2.049 -10.211 -9.904 1.00 97.38 128 LEU A N 1
ATOM 1059 C CA . LEU A 1 128 ? -2.787 -11.051 -10.854 1.00 97.38 128 LEU A CA 1
ATOM 1060 C C . LEU A 1 128 ? -2.184 -12.454 -10.970 1.00 97.38 128 LEU A C 1
ATOM 1062 O O . LEU A 1 128 ? -2.909 -13.446 -10.953 1.00 97.38 128 LEU A O 1
ATOM 1066 N N . ARG A 1 129 ? -0.856 -12.560 -11.079 1.00 97.31 129 ARG A N 1
ATOM 1067 C CA . ARG A 1 129 ? -0.192 -13.862 -11.218 1.00 97.31 129 ARG A CA 1
ATOM 1068 C C . ARG A 1 129 ? -0.171 -14.671 -9.937 1.00 97.31 129 ARG A C 1
ATOM 1070 O O . ARG A 1 129 ? -0.173 -15.893 -10.038 1.00 97.31 129 ARG A O 1
ATOM 1077 N N . LEU A 1 130 ? -0.179 -14.012 -8.786 1.00 97.56 130 LEU A N 1
ATOM 1078 C CA . LEU A 1 130 ? -0.325 -14.634 -7.473 1.00 97.56 130 LEU A CA 1
ATOM 1079 C C . LEU A 1 130 ? -1.734 -15.197 -7.235 1.00 97.56 130 LEU A C 1
ATOM 1081 O O . LEU A 1 130 ? -1.938 -15.914 -6.266 1.00 97.56 130 LEU A O 1
ATOM 1085 N N . GLY A 1 131 ? -2.697 -14.895 -8.114 1.00 97.50 131 GLY A N 1
ATOM 1086 C CA . GLY A 1 131 ? -4.075 -15.361 -7.978 1.00 97.50 131 GLY A CA 1
ATOM 1087 C C . GLY A 1 131 ? -4.889 -14.567 -6.959 1.00 97.50 131 GLY A C 1
ATOM 1088 O O . GLY A 1 131 ? -5.966 -15.014 -6.577 1.00 97.50 131 GLY A O 1
ATOM 1089 N N . VAL A 1 132 ? -4.410 -13.391 -6.526 1.00 98.38 132 VAL A N 1
ATOM 1090 C CA . VAL A 1 132 ? -5.166 -12.520 -5.613 1.00 98.38 132 VAL A CA 1
ATOM 1091 C C . VAL A 1 132 ? -6.492 -12.179 -6.274 1.00 98.38 132 VAL A C 1
ATOM 1093 O O . VAL A 1 132 ? -6.474 -11.720 -7.411 1.00 98.38 132 VAL A O 1
ATOM 1096 N N . ARG A 1 133 ? -7.628 -12.385 -5.611 1.00 98.19 133 ARG A N 1
ATOM 1097 C CA . ARG A 1 133 ? -8.963 -12.203 -6.198 1.00 98.19 133 ARG A CA 1
ATOM 1098 C C . ARG A 1 133 ? -9.219 -10.757 -6.614 1.00 98.19 133 ARG A C 1
ATOM 1100 O O . ARG A 1 133 ? -8.652 -9.813 -6.067 1.00 98.19 133 ARG A O 1
ATOM 1107 N N . GLU A 1 134 ? -10.072 -10.566 -7.616 1.00 97.56 134 GLU A N 1
ATOM 1108 C CA . GLU A 1 134 ? -10.341 -9.231 -8.157 1.00 97.56 134 GLU A CA 1
ATOM 1109 C C . GLU A 1 134 ? -10.998 -8.289 -7.142 1.00 97.56 134 GLU A C 1
ATOM 1111 O O . GLU A 1 134 ? -10.593 -7.130 -7.048 1.00 97.56 134 GLU A O 1
ATOM 1116 N N . ASP A 1 135 ? -11.965 -8.780 -6.369 1.00 97.44 135 ASP A N 1
ATOM 1117 C CA . ASP A 1 135 ? -12.619 -8.032 -5.293 1.00 97.44 135 ASP A CA 1
ATOM 1118 C C . ASP A 1 135 ? -11.603 -7.550 -4.248 1.00 97.44 135 ASP A C 1
ATOM 1120 O O . ASP A 1 135 ? -11.663 -6.399 -3.822 1.00 97.44 135 ASP A O 1
ATOM 1124 N N . VAL A 1 136 ? -10.615 -8.384 -3.911 1.00 97.94 136 VAL A N 1
ATOM 1125 C CA . VAL A 1 136 ? -9.516 -8.038 -2.998 1.00 97.94 136 VAL A CA 1
ATOM 1126 C C . VAL A 1 136 ? -8.578 -7.003 -3.623 1.00 97.94 136 VAL A C 1
ATOM 1128 O O . VAL A 1 136 ? -8.271 -5.993 -2.993 1.00 97.94 136 VAL A O 1
ATOM 1131 N N . ARG A 1 137 ? -8.155 -7.183 -4.883 1.00 96.81 137 ARG A N 1
ATOM 1132 C CA . ARG A 1 137 ? -7.288 -6.203 -5.570 1.00 96.81 137 ARG A CA 1
ATOM 1133 C C . ARG A 1 137 ? -7.949 -4.827 -5.681 1.00 96.81 137 ARG A C 1
ATOM 1135 O O . ARG A 1 137 ? -7.264 -3.819 -5.552 1.00 96.81 137 ARG A O 1
ATOM 1142 N N . ARG A 1 138 ? -9.269 -4.762 -5.885 1.00 96.38 138 ARG A N 1
ATOM 1143 C CA . ARG A 1 138 ? -10.027 -3.497 -5.959 1.00 96.38 138 ARG A CA 1
ATOM 1144 C C . ARG A 1 138 ? -10.106 -2.749 -4.620 1.00 96.38 138 ARG A C 1
ATOM 1146 O O . ARG A 1 138 ? -10.408 -1.559 -4.633 1.00 96.38 138 ARG A O 1
ATOM 1153 N N . LYS A 1 139 ? -9.813 -3.407 -3.491 1.00 97.12 139 LYS A N 1
ATOM 1154 C CA . LYS A 1 139 ? -9.720 -2.773 -2.162 1.00 97.12 139 LYS A CA 1
ATOM 1155 C C . LYS A 1 139 ? -8.397 -2.039 -1.934 1.00 97.12 139 LYS A C 1
ATOM 1157 O O . LYS A 1 139 ? -8.324 -1.238 -1.007 1.00 97.12 139 LYS A O 1
ATOM 1162 N N . GLN A 1 140 ? -7.379 -2.269 -2.768 1.00 96.56 140 GLN A N 1
ATOM 1163 C CA . GLN A 1 140 ? -6.147 -1.480 -2.731 1.00 96.56 140 GLN A CA 1
ATOM 1164 C C . GLN A 1 140 ? -6.407 -0.014 -3.079 1.00 96.56 140 GLN A C 1
ATOM 1166 O O . GLN A 1 140 ? -7.414 0.327 -3.714 1.00 96.56 140 GLN A O 1
ATOM 1171 N N . VAL A 1 141 ? -5.474 0.854 -2.685 1.00 94.06 141 VAL A N 1
ATOM 1172 C CA . VAL A 1 141 ? -5.492 2.257 -3.101 1.00 94.06 141 VAL A CA 1
ATOM 1173 C C . VAL A 1 141 ? -5.427 2.309 -4.635 1.00 94.06 141 VAL A C 1
ATOM 1175 O O . VAL A 1 141 ? -4.513 1.743 -5.238 1.00 94.06 141 VAL A O 1
ATOM 1178 N N . PRO A 1 142 ? -6.383 2.964 -5.311 1.00 91.75 142 PRO A N 1
ATOM 1179 C CA . PRO A 1 142 ? -6.432 3.030 -6.771 1.00 91.75 142 PRO A CA 1
ATOM 1180 C C . PRO A 1 142 ? -5.425 4.059 -7.312 1.00 91.75 142 PRO A C 1
ATOM 1182 O O . PRO A 1 142 ? -5.799 5.072 -7.902 1.00 91.75 142 PRO A O 1
ATOM 1185 N N . GLU A 1 143 ? -4.129 3.802 -7.135 1.00 87.94 143 GLU A N 1
ATOM 1186 C CA . GLU A 1 143 ? -3.050 4.757 -7.419 1.00 87.94 143 GLU A CA 1
ATOM 1187 C C . GLU A 1 143 ? -3.114 5.338 -8.832 1.00 87.94 143 GLU A C 1
ATOM 1189 O O . GLU A 1 143 ? -2.988 6.544 -9.016 1.00 87.94 143 GLU A O 1
ATOM 1194 N N . LYS A 1 144 ? -3.419 4.520 -9.847 1.00 86.69 144 LYS A N 1
ATOM 1195 C CA . LYS A 1 144 ? -3.605 4.995 -11.230 1.00 86.69 144 LYS A CA 1
ATOM 1196 C C . LYS A 1 144 ? -4.573 6.180 -11.323 1.00 86.69 144 LYS A C 1
ATOM 1198 O O . LYS A 1 144 ? -4.309 7.111 -12.081 1.00 86.69 144 LYS A O 1
ATOM 1203 N N . GLN A 1 145 ? -5.661 6.157 -10.554 1.00 89.31 145 GLN A N 1
ATOM 1204 C CA . GLN A 1 145 ? -6.666 7.221 -10.533 1.00 89.31 145 GLN A CA 1
ATOM 1205 C C . GLN A 1 145 ? -6.211 8.441 -9.717 1.00 89.31 145 GLN A C 1
ATOM 1207 O O . GLN A 1 145 ? -6.665 9.549 -9.999 1.00 89.31 145 GLN A O 1
ATOM 1212 N N . LEU A 1 146 ? -5.291 8.278 -8.755 1.00 86.25 146 LEU A N 1
ATOM 1213 C CA . LEU A 1 146 ? -4.606 9.411 -8.112 1.00 86.25 146 LEU A CA 1
ATOM 1214 C C . LEU A 1 146 ? -3.738 10.163 -9.134 1.00 86.25 146 LEU A C 1
ATOM 1216 O O . LEU A 1 146 ? -3.788 11.388 -9.188 1.00 86.25 146 LEU A O 1
ATOM 1220 N N . PHE A 1 147 ? -3.072 9.432 -10.035 1.00 82.56 147 PHE A N 1
ATOM 1221 C CA . PHE A 1 147 ? -2.329 9.981 -11.180 1.00 82.56 147 PHE A CA 1
ATOM 1222 C C . PHE A 1 147 ? -3.220 10.408 -12.368 1.00 82.56 147 PHE A C 1
ATOM 1224 O O . PHE A 1 147 ? -2.723 10.706 -13.461 1.00 82.56 147 PHE A O 1
ATOM 1231 N N . GLY A 1 148 ? -4.549 10.411 -12.224 1.00 81.94 148 GLY A N 1
ATOM 1232 C CA . GLY A 1 148 ? -5.476 10.832 -13.280 1.00 81.94 148 GLY A CA 1
ATOM 1233 C C . GLY A 1 148 ? -5.581 9.865 -14.471 1.00 81.94 148 GLY A C 1
ATOM 1234 O O . GLY A 1 148 ? -5.890 10.292 -15.589 1.00 81.94 148 GLY A O 1
ATOM 1235 N N . ARG A 1 149 ? -5.246 8.581 -14.294 1.00 82.12 149 ARG A N 1
ATOM 1236 C CA . ARG A 1 149 ? -5.404 7.528 -15.309 1.00 82.12 149 ARG A CA 1
ATOM 1237 C C . ARG A 1 149 ? -6.644 6.691 -15.014 1.00 82.12 149 ARG A C 1
ATOM 1239 O O . ARG A 1 149 ? -6.699 6.004 -14.000 1.00 82.12 149 ARG A O 1
ATOM 1246 N N . GLY A 1 150 ? -7.594 6.674 -15.952 1.00 78.31 150 GLY A N 1
ATOM 1247 C CA . GLY A 1 150 ? -8.828 5.887 -15.814 1.00 78.31 150 GLY A CA 1
ATOM 1248 C C . GLY A 1 150 ? -9.806 6.452 -14.777 1.00 78.31 150 GLY A C 1
ATOM 1249 O O . GLY A 1 150 ? -10.565 5.695 -14.187 1.00 78.31 150 GLY A O 1
ATOM 1250 N N . GLY A 1 151 ? -9.745 7.762 -14.530 1.00 81.75 151 GLY A N 1
ATOM 1251 C CA . GLY A 1 151 ? -10.481 8.463 -13.478 1.00 81.75 151 GLY A CA 1
ATOM 1252 C C . GLY A 1 151 ? -9.570 9.447 -12.747 1.00 81.75 151 GLY A C 1
ATOM 1253 O O . GLY A 1 151 ? -8.354 9.415 -12.935 1.00 81.75 151 GLY A O 1
ATOM 1254 N N . ASN A 1 152 ? -10.153 10.337 -11.941 1.00 85.06 152 ASN A N 1
ATOM 1255 C CA . ASN A 1 152 ? -9.398 11.290 -11.131 1.00 85.06 152 ASN A CA 1
ATOM 1256 C C . ASN A 1 152 ? -10.009 11.380 -9.726 1.00 85.06 152 ASN A C 1
ATOM 1258 O O . ASN A 1 152 ? -11.123 11.879 -9.568 1.00 85.06 152 ASN A O 1
ATOM 1262 N N . ILE A 1 153 ? -9.281 10.908 -8.714 1.00 87.56 153 ILE A N 1
ATOM 1263 C CA . ILE A 1 153 ? -9.736 10.938 -7.314 1.00 87.56 153 ILE A CA 1
ATOM 1264 C C . ILE A 1 153 ? -9.351 12.273 -6.704 1.00 87.56 153 ILE A C 1
ATOM 1266 O O . ILE A 1 153 ? -8.175 12.504 -6.444 1.00 87.56 153 ILE A O 1
ATOM 1270 N N . THR A 1 154 ? -10.314 13.179 -6.573 1.00 85.12 154 THR A N 1
ATOM 1271 C CA . THR A 1 154 ? -10.167 14.564 -6.113 1.00 85.12 154 THR A CA 1
ATOM 1272 C C . THR A 1 154 ? -10.479 14.785 -4.646 1.00 85.12 154 THR A C 1
ATOM 1274 O O . THR A 1 154 ? -10.070 15.814 -4.124 1.00 85.12 154 THR A O 1
ATOM 1277 N N . ASN A 1 155 ? -11.152 13.849 -3.980 1.00 90.62 155 ASN A N 1
ATOM 1278 C CA . ASN A 1 155 ? -11.474 13.955 -2.561 1.00 90.62 155 ASN A CA 1
ATOM 1279 C C . ASN A 1 155 ? -11.639 12.574 -1.909 1.00 90.62 155 ASN A C 1
ATOM 1281 O O . ASN A 1 155 ? -11.751 11.551 -2.590 1.00 90.62 155 ASN A O 1
ATOM 1285 N N . ILE A 1 156 ? -11.699 12.560 -0.577 1.00 93.94 156 ILE A N 1
ATOM 1286 C CA . ILE A 1 156 ? -11.768 11.330 0.221 1.00 93.94 156 ILE A CA 1
ATOM 1287 C C . ILE A 1 156 ? -13.045 10.515 -0.000 1.00 93.94 156 ILE A C 1
ATOM 1289 O O . ILE A 1 156 ? -13.019 9.301 0.177 1.00 93.94 156 ILE A O 1
ATOM 1293 N N . ASN A 1 157 ? -14.156 11.129 -0.419 1.00 93.38 157 ASN A N 1
ATOM 1294 C CA . ASN A 1 157 ? -15.439 10.430 -0.575 1.00 93.38 157 ASN A CA 1
ATOM 1295 C C . ASN A 1 157 ? -15.457 9.492 -1.789 1.00 93.38 157 ASN A C 1
ATOM 1297 O O . ASN A 1 157 ? -16.341 8.648 -1.902 1.00 93.38 157 ASN A O 1
ATOM 1301 N N . GLN A 1 158 ? -14.473 9.611 -2.682 1.00 94.62 158 GLN A N 1
ATOM 1302 C CA . GLN A 1 158 ? -14.260 8.679 -3.792 1.00 94.62 158 GLN A CA 1
ATOM 1303 C C . GLN A 1 158 ? -13.443 7.443 -3.382 1.00 94.62 158 GLN A C 1
ATOM 1305 O O . GLN A 1 158 ? -13.231 6.552 -4.203 1.00 94.62 158 GLN A O 1
ATOM 1310 N N . LEU A 1 159 ? -12.976 7.387 -2.132 1.00 95.69 159 LEU A N 1
ATOM 1311 C CA . LEU A 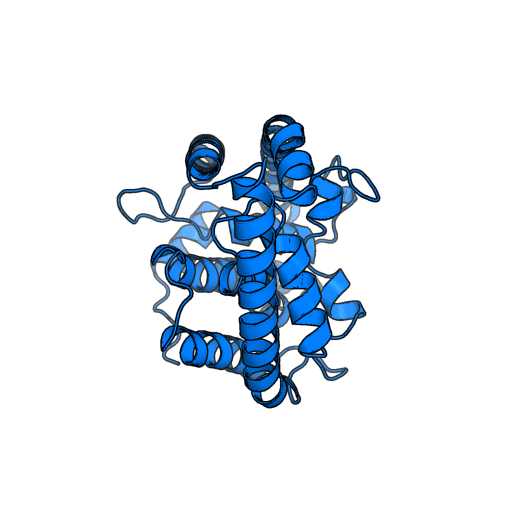1 159 ? -12.274 6.252 -1.547 1.00 95.69 159 LEU A CA 1
ATOM 1312 C C . LEU A 1 159 ? -13.169 5.573 -0.511 1.00 95.69 159 LEU A C 1
ATOM 1314 O O . LEU A 1 159 ? -13.802 6.234 0.315 1.00 95.69 159 LEU A O 1
ATOM 1318 N N . THR A 1 160 ? -13.165 4.243 -0.499 1.00 96.75 160 THR A N 1
ATOM 1319 C CA . THR A 1 160 ? -13.727 3.480 0.625 1.00 96.75 160 THR A CA 1
ATOM 1320 C C . THR A 1 160 ? -12.947 3.764 1.911 1.00 96.75 160 THR A C 1
ATOM 1322 O O . THR A 1 160 ? -11.778 4.145 1.864 1.00 96.75 160 THR A O 1
ATOM 1325 N N . LEU A 1 161 ? -13.555 3.526 3.078 1.00 96.75 161 LEU A N 1
ATOM 1326 C CA . LEU A 1 161 ? -12.859 3.695 4.359 1.00 96.75 161 LEU A CA 1
ATOM 1327 C C . LEU A 1 161 ? -11.577 2.847 4.439 1.00 96.75 161 LEU A C 1
ATOM 1329 O O . LEU A 1 161 ? -10.558 3.329 4.921 1.00 96.75 161 LEU A O 1
ATOM 1333 N N . GLY A 1 162 ? -11.601 1.616 3.915 1.00 97.62 162 GLY A N 1
ATOM 1334 C CA . GLY A 1 162 ? -10.410 0.768 3.849 1.00 97.62 162 GLY A CA 1
ATOM 1335 C C . GLY A 1 162 ? -9.299 1.395 3.005 1.00 97.62 162 GLY A C 1
ATOM 1336 O O . GLY A 1 162 ? -8.172 1.506 3.468 1.00 97.62 162 GLY A O 1
ATOM 1337 N N . GLN A 1 163 ? -9.623 1.910 1.816 1.00 97.69 163 GLN A N 1
ATOM 1338 C CA . GLN A 1 163 ? -8.651 2.610 0.966 1.00 97.69 163 GLN A CA 1
ATOM 1339 C C . GLN A 1 163 ? -8.108 3.891 1.609 1.00 97.69 163 GLN A C 1
ATOM 1341 O O . GLN A 1 163 ? -6.930 4.194 1.441 1.00 97.69 163 GLN A O 1
ATOM 1346 N N . GLN A 1 164 ? -8.937 4.627 2.358 1.00 97.31 164 GLN A N 1
ATOM 1347 C CA . GLN A 1 164 ? -8.485 5.784 3.137 1.00 97.31 164 GLN A CA 1
ATOM 1348 C C . GLN A 1 164 ? -7.445 5.357 4.179 1.00 97.31 164 GLN A C 1
ATOM 1350 O O . GLN A 1 164 ? -6.384 5.969 4.265 1.00 97.31 164 GLN A O 1
ATOM 1355 N N . VAL A 1 165 ? -7.706 4.274 4.921 1.00 97.88 165 VAL A N 1
ATOM 1356 C CA . VAL A 1 165 ? -6.754 3.729 5.901 1.00 97.88 165 VAL A CA 1
ATOM 1357 C C . VAL A 1 165 ? -5.466 3.255 5.234 1.00 97.88 165 VAL A C 1
ATOM 1359 O O . VAL A 1 165 ? -4.396 3.576 5.736 1.00 97.88 165 VAL A O 1
ATOM 1362 N N . LEU A 1 166 ? -5.546 2.535 4.112 1.00 97.81 166 LEU A N 1
ATOM 1363 C CA . LEU A 1 166 ? -4.365 2.041 3.396 1.00 97.81 166 LEU A CA 1
ATOM 1364 C C . LEU A 1 166 ? -3.483 3.189 2.890 1.00 97.81 166 LEU A C 1
ATOM 1366 O O . LEU A 1 166 ? -2.279 3.176 3.128 1.00 97.81 166 LEU A O 1
ATOM 1370 N N . LEU A 1 167 ? -4.083 4.210 2.263 1.00 95.56 167 LEU A N 1
ATOM 1371 C CA . LEU A 1 167 ? -3.355 5.398 1.805 1.00 95.56 167 LEU A CA 1
ATOM 1372 C C . LEU A 1 167 ? -2.683 6.120 2.978 1.00 95.56 167 LEU A C 1
ATOM 1374 O O . LEU A 1 167 ? -1.540 6.568 2.874 1.00 95.56 167 LEU A O 1
ATOM 1378 N N . PHE A 1 168 ? -3.385 6.212 4.108 1.00 95.06 168 PHE A N 1
ATOM 1379 C CA . PHE A 1 168 ? -2.853 6.863 5.294 1.00 95.06 168 PHE A CA 1
ATOM 1380 C C . PHE A 1 168 ? -1.710 6.064 5.934 1.00 95.06 168 PHE A C 1
ATOM 1382 O O . PHE A 1 168 ? -0.696 6.636 6.329 1.00 95.06 168 PHE A O 1
ATOM 1389 N N . ALA A 1 169 ? -1.855 4.741 6.008 1.00 96.56 169 ALA A N 1
ATOM 1390 C CA . ALA A 1 169 ? -0.887 3.833 6.608 1.00 96.56 169 ALA A CA 1
ATOM 1391 C C . ALA A 1 169 ? 0.415 3.719 5.802 1.00 96.56 169 ALA A C 1
ATOM 1393 O O . ALA A 1 169 ? 1.479 3.747 6.415 1.00 96.56 169 ALA A O 1
ATOM 1394 N N . ASP A 1 170 ? 0.352 3.667 4.466 1.00 94.88 170 ASP A N 1
ATOM 1395 C CA . ASP A 1 170 ? 1.531 3.752 3.583 1.00 94.88 170 ASP A CA 1
ATOM 1396 C C . ASP A 1 170 ? 2.376 4.986 3.944 1.00 94.88 170 ASP A C 1
ATOM 1398 O O . ASP A 1 170 ? 3.559 4.906 4.273 1.00 94.88 170 ASP A O 1
ATOM 1402 N N . ASN A 1 171 ? 1.734 6.146 3.992 1.00 92.56 171 ASN A N 1
ATOM 1403 C CA . ASN A 1 171 ? 2.418 7.407 4.229 1.00 92.56 171 ASN A CA 1
ATOM 1404 C C . ASN A 1 171 ? 2.977 7.543 5.656 1.00 92.56 171 ASN A C 1
ATOM 1406 O O . ASN A 1 171 ? 4.095 8.028 5.834 1.00 92.56 171 ASN A O 1
ATOM 1410 N N . MET A 1 172 ? 2.237 7.084 6.669 1.00 93.69 172 MET A N 1
ATOM 1411 C CA . MET A 1 172 ? 2.683 7.124 8.069 1.00 93.69 172 MET A CA 1
ATOM 1412 C C . MET A 1 172 ? 3.703 6.031 8.413 1.00 93.69 172 MET A C 1
ATOM 1414 O O . MET A 1 172 ? 4.493 6.203 9.340 1.00 93.69 172 MET A O 1
ATOM 1418 N N . GLY A 1 173 ? 3.741 4.933 7.655 1.00 92.81 173 GLY A N 1
ATOM 1419 C CA . GLY A 1 173 ? 4.700 3.834 7.796 1.00 92.81 173 GLY A CA 1
ATOM 1420 C C . GLY A 1 173 ? 6.111 4.167 7.305 1.00 92.81 173 GLY A C 1
ATOM 1421 O O . GLY A 1 173 ? 6.866 3.268 6.948 1.00 92.81 173 GLY A O 1
ATOM 1422 N N . ARG A 1 174 ? 6.468 5.451 7.227 1.00 91.25 174 ARG A N 1
ATOM 1423 C CA . ARG A 1 174 ? 7.753 5.939 6.720 1.00 91.25 174 ARG A CA 1
ATOM 1424 C C . ARG A 1 174 ? 8.581 6.530 7.850 1.00 91.25 174 ARG A C 1
ATOM 1426 O O . ARG A 1 174 ? 8.055 6.958 8.881 1.00 91.25 174 ARG A O 1
ATOM 1433 N N . LYS A 1 175 ? 9.894 6.561 7.641 1.00 89.19 175 LYS A N 1
AT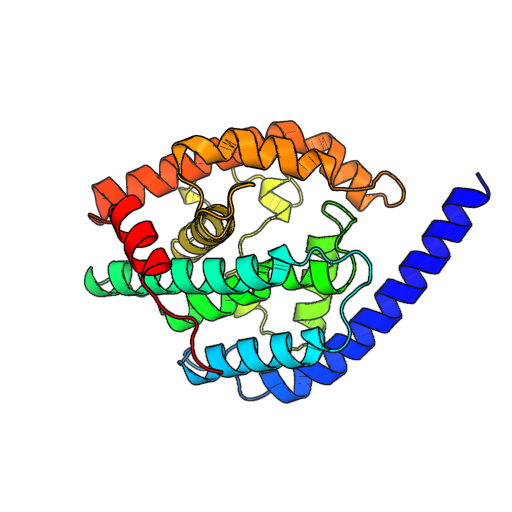OM 1434 C CA . LYS A 1 175 ? 10.854 7.117 8.591 1.00 89.19 175 LYS A CA 1
ATOM 1435 C C . LYS A 1 175 ? 11.574 8.327 8.026 1.00 89.19 175 LYS A C 1
ATOM 1437 O O . LYS A 1 175 ? 11.781 8.421 6.818 1.00 89.19 175 LYS A O 1
ATOM 1442 N N . THR A 1 176 ? 11.948 9.230 8.922 1.00 86.75 176 THR A N 1
ATOM 1443 C CA . THR A 1 176 ? 12.883 10.318 8.634 1.00 86.75 176 THR A CA 1
ATOM 1444 C C . THR A 1 176 ? 14.302 9.768 8.460 1.00 86.75 176 THR A C 1
ATOM 1446 O O . THR A 1 176 ? 14.569 8.609 8.786 1.00 86.75 176 THR A O 1
ATOM 1449 N N . GLU A 1 177 ? 15.226 10.601 7.975 1.00 81.50 177 GLU A N 1
ATOM 1450 C CA . GLU A 1 177 ? 16.647 10.236 7.834 1.00 81.50 177 GLU A CA 1
ATOM 1451 C C . GLU A 1 177 ? 17.271 9.787 9.168 1.00 81.50 177 GLU A C 1
ATOM 1453 O O . GLU A 1 177 ? 18.062 8.848 9.190 1.00 81.50 177 GLU A O 1
ATOM 1458 N N . ASP A 1 178 ? 16.819 10.360 10.290 1.00 84.12 178 ASP A N 1
ATOM 1459 C CA . ASP A 1 178 ? 17.239 9.982 11.650 1.00 84.12 178 ASP A CA 1
ATOM 1460 C C . ASP A 1 178 ? 16.640 8.647 12.145 1.00 84.12 178 ASP A C 1
ATOM 1462 O O . ASP A 1 178 ? 16.823 8.265 13.301 1.00 84.12 178 ASP A O 1
ATOM 1466 N N . GLY A 1 179 ? 15.861 7.944 11.316 1.00 85.00 179 GLY A N 1
ATOM 1467 C CA . GLY A 1 179 ? 15.267 6.645 11.645 1.00 85.00 179 GLY A CA 1
ATOM 1468 C C . GLY A 1 179 ? 14.000 6.696 12.510 1.00 85.00 179 GLY A C 1
ATOM 1469 O O . GLY A 1 179 ? 13.486 5.642 12.897 1.00 85.00 179 GLY A O 1
ATOM 1470 N N . ASN A 1 180 ? 13.465 7.887 12.792 1.00 88.88 180 ASN A N 1
ATOM 1471 C CA . ASN A 1 180 ? 12.224 8.076 13.549 1.00 88.88 180 ASN A CA 1
ATOM 1472 C C . ASN A 1 180 ? 10.988 7.947 12.652 1.00 88.88 180 ASN A C 1
ATOM 1474 O O . ASN A 1 180 ? 11.029 8.345 11.491 1.00 88.88 180 ASN A O 1
ATOM 1478 N N . LEU A 1 181 ? 9.865 7.453 13.193 1.00 90.69 181 LEU A N 1
ATOM 1479 C CA . LEU A 1 181 ? 8.589 7.472 12.466 1.00 90.69 181 LEU A CA 1
ATOM 1480 C C . LEU A 1 181 ? 8.178 8.903 12.142 1.00 90.69 181 LEU A C 1
ATOM 1482 O O . LEU A 1 181 ? 8.153 9.767 13.030 1.00 90.69 181 LEU A O 1
ATOM 1486 N N . ILE A 1 182 ? 7.791 9.109 10.887 1.00 90.19 182 ILE A N 1
ATOM 1487 C CA . ILE A 1 182 ? 7.375 10.409 10.390 1.00 90.19 182 ILE A CA 1
ATOM 1488 C C . ILE A 1 182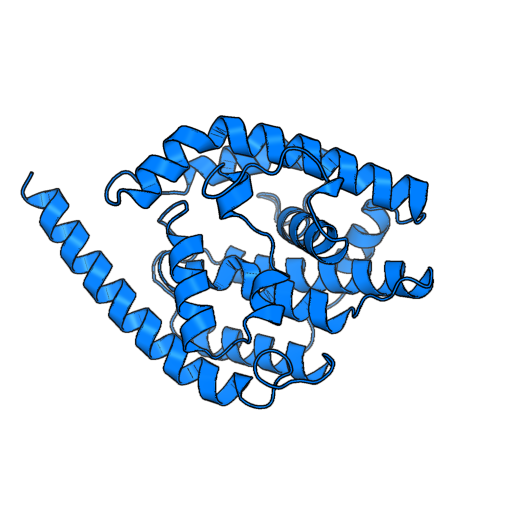 ? 6.166 10.934 11.170 1.00 90.19 182 ILE A C 1
ATOM 1490 O O . ILE A 1 182 ? 5.250 10.195 11.548 1.00 90.19 182 ILE A O 1
ATOM 1494 N N . ARG A 1 183 ? 6.165 12.237 11.428 1.00 90.62 183 ARG A N 1
ATOM 1495 C CA . ARG A 1 183 ? 4.981 12.950 11.896 1.00 90.62 183 ARG A CA 1
ATOM 1496 C C . ARG A 1 183 ? 4.182 13.460 10.706 1.00 90.62 183 ARG A C 1
ATOM 1498 O O . ARG A 1 183 ? 4.726 13.765 9.651 1.00 90.62 183 ARG A O 1
ATOM 1505 N N . PHE A 1 184 ? 2.880 13.618 10.888 1.00 88.12 184 PHE A N 1
ATOM 1506 C CA . PHE A 1 184 ? 2.010 14.040 9.795 1.00 88.12 184 PHE A CA 1
ATOM 1507 C C . PHE A 1 184 ? 2.407 15.406 9.188 1.00 88.12 184 PHE A C 1
ATOM 1509 O O . PHE A 1 184 ? 2.304 15.596 7.981 1.00 88.12 184 PHE A O 1
ATOM 1516 N N . ASP A 1 185 ? 2.896 16.345 10.004 1.00 88.56 185 ASP A N 1
ATOM 1517 C CA . ASP A 1 185 ? 3.375 17.664 9.558 1.00 88.56 185 ASP A CA 1
ATOM 1518 C C . ASP A 1 185 ? 4.626 17.600 8.664 1.00 88.56 185 ASP A C 1
ATOM 1520 O O . ASP A 1 185 ? 4.905 18.556 7.952 1.00 88.56 185 ASP A O 1
ATOM 1524 N N . GLN A 1 186 ? 5.344 16.474 8.655 1.00 88.06 186 GLN A N 1
ATOM 1525 C CA . GLN A 1 186 ? 6.563 16.262 7.865 1.00 88.06 186 GLN A CA 1
ATOM 1526 C C . GLN A 1 186 ? 6.294 15.576 6.513 1.00 88.06 186 GLN A C 1
ATOM 1528 O O . GLN A 1 186 ? 7.223 15.334 5.743 1.00 88.06 186 GLN A O 1
ATOM 1533 N N . LEU A 1 187 ? 5.035 15.228 6.213 1.00 84.81 187 LEU A N 1
ATOM 1534 C CA . LEU A 1 187 ? 4.679 14.448 5.024 1.00 84.81 187 LEU A CA 1
ATOM 1535 C C . LEU A 1 187 ? 5.096 15.140 3.715 1.00 84.81 187 LEU A C 1
ATOM 1537 O O . LEU A 1 187 ? 5.602 14.482 2.807 1.00 84.81 187 LEU A O 1
ATOM 1541 N N . GLY A 1 188 ? 4.882 16.457 3.624 1.00 80.75 188 GLY A N 1
ATOM 1542 C CA . GLY A 1 188 ? 5.181 17.235 2.418 1.00 80.75 188 GLY A CA 1
ATOM 1543 C C . GLY A 1 188 ? 6.652 17.139 2.018 1.00 80.75 188 GLY A C 1
ATOM 1544 O O . GLY A 1 188 ? 6.956 16.753 0.890 1.00 80.75 188 GLY A O 1
ATOM 1545 N N . ASP A 1 189 ? 7.549 17.383 2.975 1.00 80.00 189 ASP A N 1
ATOM 1546 C CA . ASP A 1 189 ? 8.999 17.344 2.764 1.00 80.00 189 ASP A CA 1
ATOM 1547 C C . ASP A 1 189 ? 9.467 15.959 2.287 1.00 80.00 189 ASP A C 1
ATOM 1549 O O . ASP A 1 189 ? 10.301 15.832 1.388 1.00 80.00 189 ASP A O 1
ATOM 1553 N N . LEU A 1 190 ? 8.890 14.896 2.852 1.00 76.38 190 LEU A N 1
ATOM 1554 C CA . LEU A 1 190 ? 9.265 13.521 2.531 1.00 76.38 190 LEU A CA 1
ATOM 1555 C C . LEU A 1 190 ? 8.832 13.104 1.114 1.00 76.38 190 LEU A C 1
ATOM 1557 O O . LEU A 1 190 ? 9.571 12.398 0.419 1.00 76.38 190 LEU A O 1
ATOM 1561 N N . ILE A 1 191 ? 7.647 13.534 0.671 1.00 76.12 191 ILE A N 1
ATOM 1562 C CA . ILE A 1 191 ? 7.160 13.275 -0.694 1.00 76.12 191 ILE A CA 1
ATOM 1563 C C . ILE A 1 191 ? 8.095 13.941 -1.720 1.00 76.12 191 ILE A C 1
ATOM 1565 O O . ILE A 1 191 ? 8.498 13.316 -2.711 1.00 76.12 191 ILE A O 1
ATOM 1569 N N . GLU A 1 192 ? 8.531 15.173 -1.451 1.00 71.62 192 GLU A N 1
ATOM 1570 C CA . GLU A 1 192 ? 9.483 15.880 -2.314 1.00 71.62 192 GLU A CA 1
ATOM 1571 C C . GLU A 1 192 ? 10.850 15.179 -2.384 1.00 71.62 192 GLU A C 1
ATOM 1573 O O . GLU A 1 192 ? 11.440 15.068 -3.464 1.00 71.62 192 GLU A O 1
ATOM 1578 N N . GLN A 1 193 ? 11.351 14.651 -1.263 1.00 72.75 193 GLN A N 1
ATOM 1579 C CA . GLN A 1 193 ? 12.627 13.928 -1.220 1.00 72.75 193 GLN A CA 1
ATOM 1580 C C . GLN A 1 193 ? 12.593 12.613 -2.013 1.00 72.75 193 GLN A C 1
ATOM 1582 O O . GLN A 1 193 ? 13.517 12.329 -2.780 1.00 72.75 193 GLN A O 1
ATOM 1587 N N . GLN A 1 194 ? 11.526 11.820 -1.891 1.00 68.88 194 GLN A N 1
ATOM 1588 C CA . GLN A 1 194 ? 11.414 10.523 -2.577 1.00 68.88 194 GLN A CA 1
ATOM 1589 C C . GLN A 1 194 ? 11.394 10.636 -4.091 1.00 68.88 194 GLN A C 1
ATOM 1591 O O . GLN A 1 194 ? 11.897 9.762 -4.795 1.00 68.88 194 GLN A O 1
ATOM 1596 N N . THR A 1 195 ? 10.847 11.735 -4.598 1.00 65.25 195 THR A N 1
ATOM 1597 C CA . THR A 1 195 ? 10.832 12.042 -6.026 1.00 65.25 195 THR A CA 1
ATOM 1598 C C . THR A 1 195 ? 12.231 11.973 -6.641 1.00 65.25 195 THR A C 1
ATOM 1600 O O . THR A 1 195 ? 12.393 11.519 -7.772 1.00 65.25 195 THR A O 1
ATOM 1603 N N . ARG A 1 196 ? 13.261 12.350 -5.874 1.00 69.50 196 ARG A N 1
ATOM 1604 C CA . ARG A 1 196 ? 14.659 12.379 -6.325 1.00 69.50 196 ARG A CA 1
ATOM 1605 C C . ARG A 1 196 ? 15.305 10.994 -6.414 1.00 69.50 196 ARG A C 1
ATOM 1607 O O . ARG A 1 196 ? 16.359 10.868 -7.026 1.00 69.50 196 ARG A O 1
ATOM 1614 N N . GLN A 1 197 ? 14.698 9.970 -5.812 1.00 69.00 197 GLN A N 1
ATOM 1615 C CA . GLN A 1 197 ? 15.242 8.608 -5.766 1.00 69.00 197 GLN A CA 1
ATOM 1616 C C . GLN A 1 197 ? 14.929 7.799 -7.030 1.00 69.00 197 GLN A C 1
ATOM 1618 O O . GLN A 1 197 ? 15.581 6.788 -7.295 1.00 69.00 197 GLN A O 1
ATOM 1623 N N . TYR A 1 198 ? 13.938 8.220 -7.819 1.00 69.75 198 TYR A N 1
ATOM 1624 C CA . TYR A 1 198 ? 13.557 7.500 -9.026 1.00 69.75 198 TYR A CA 1
ATOM 1625 C C . TYR A 1 198 ? 14.434 7.880 -10.212 1.00 69.75 198 TYR A C 1
ATOM 1627 O O . TYR A 1 198 ? 14.635 9.050 -10.534 1.00 69.75 198 TYR A O 1
ATOM 1635 N N . GLN A 1 199 ? 14.887 6.856 -10.925 1.00 69.88 199 GLN A N 1
ATOM 1636 C CA . GLN A 1 199 ? 15.458 7.016 -12.252 1.00 69.88 199 GLN A CA 1
ATOM 1637 C C . GLN A 1 199 ? 14.312 7.030 -13.262 1.00 69.88 199 GLN A C 1
ATOM 1639 O O . GLN A 1 199 ? 13.309 6.331 -13.087 1.00 69.88 199 GLN A O 1
ATOM 1644 N N . GLY A 1 200 ? 14.425 7.783 -14.357 1.00 66.00 200 GLY A N 1
ATOM 1645 C CA . GLY A 1 200 ? 13.296 7.799 -15.277 1.00 66.00 200 GLY A CA 1
ATOM 1646 C C . GLY A 1 200 ? 13.479 8.442 -16.635 1.00 66.00 200 GLY A C 1
ATOM 1647 O O . GLY A 1 200 ? 14.411 9.205 -16.880 1.00 66.00 200 GLY A O 1
ATOM 1648 N N . ARG A 1 201 ? 12.483 8.109 -17.473 1.00 74.88 201 ARG A N 1
ATOM 1649 C CA . ARG A 1 201 ? 12.196 8.456 -18.883 1.00 74.88 201 ARG A CA 1
ATOM 1650 C C . ARG A 1 201 ? 12.436 7.334 -19.896 1.00 74.88 201 ARG A C 1
ATOM 1652 O O . ARG A 1 201 ? 12.191 7.555 -21.084 1.00 74.88 201 ARG A O 1
ATOM 1659 N N . VAL A 1 202 ? 12.788 6.123 -19.455 1.00 83.44 202 VAL A N 1
ATOM 1660 C CA . VAL A 1 202 ? 12.966 4.965 -20.351 1.00 83.44 202 VAL A CA 1
ATOM 1661 C C . VAL A 1 202 ? 11.601 4.461 -20.825 1.00 83.44 202 VAL A C 1
ATOM 1663 O O . VAL A 1 202 ? 11.333 4.378 -22.029 1.00 83.44 202 VAL A O 1
ATOM 1666 N N . PHE A 1 203 ? 10.683 4.210 -19.890 1.00 85.25 203 PHE A N 1
ATOM 1667 C CA . PHE A 1 203 ? 9.352 3.688 -20.201 1.00 85.25 203 PHE A CA 1
ATOM 1668 C C . PHE A 1 203 ? 8.309 4.803 -20.357 1.00 85.25 203 PHE A C 1
ATOM 1670 O O . PHE A 1 203 ? 8.349 5.827 -19.679 1.00 85.25 203 PHE A O 1
ATOM 1677 N N . ALA A 1 204 ? 7.307 4.577 -21.214 1.00 87.75 204 ALA A N 1
ATOM 1678 C CA . ALA A 1 204 ? 6.181 5.506 -21.370 1.00 87.75 204 ALA A CA 1
ATOM 1679 C C . ALA A 1 204 ? 5.392 5.703 -20.064 1.00 87.75 204 ALA A C 1
ATOM 1681 O O . ALA A 1 204 ? 4.921 6.801 -19.790 1.00 87.75 204 ALA A O 1
ATOM 1682 N N . SER A 1 205 ? 5.294 4.657 -19.236 1.00 87.00 205 SER A N 1
ATOM 1683 C CA . SER A 1 205 ? 4.659 4.726 -17.917 1.00 87.00 205 SER A CA 1
ATOM 1684 C C . SER A 1 205 ? 5.393 5.661 -16.956 1.00 87.00 205 SER A C 1
ATOM 1686 O O . SER A 1 205 ? 4.746 6.385 -16.213 1.00 87.00 205 SER A O 1
ATOM 1688 N N . GLU A 1 206 ? 6.726 5.681 -16.988 1.00 88.44 206 GLU A N 1
ATOM 1689 C CA . GLU A 1 206 ? 7.519 6.577 -16.136 1.00 88.44 206 GLU A CA 1
ATOM 1690 C C . GLU A 1 206 ? 7.330 8.026 -16.552 1.00 88.44 206 GLU A C 1
ATOM 1692 O O . GLU A 1 206 ? 7.092 8.875 -15.704 1.00 88.44 206 GLU A O 1
ATOM 1697 N N . ARG A 1 207 ? 7.394 8.301 -17.865 1.00 87.69 207 ARG A N 1
ATOM 1698 C CA . ARG A 1 207 ? 7.160 9.649 -18.403 1.00 87.69 207 ARG A CA 1
ATOM 1699 C C . ARG A 1 207 ? 5.799 10.175 -17.960 1.00 87.69 207 ARG A C 1
ATOM 1701 O O . ARG A 1 207 ? 5.724 11.256 -17.393 1.00 87.69 207 ARG A O 1
ATOM 1708 N N . PHE A 1 208 ? 4.769 9.344 -18.106 1.00 88.19 208 PHE A N 1
ATOM 1709 C CA . PHE A 1 208 ? 3.423 9.646 -17.633 1.00 88.19 208 PHE A CA 1
ATOM 1710 C C . PHE A 1 208 ? 3.371 9.969 -16.129 1.00 88.19 208 PHE A C 1
ATOM 1712 O O . PHE A 1 208 ? 2.734 10.944 -15.738 1.00 88.19 208 PHE A O 1
ATOM 1719 N N . GLY A 1 209 ? 4.020 9.157 -15.286 1.00 86.75 209 GLY A N 1
ATOM 1720 C CA . GLY A 1 209 ? 4.052 9.387 -13.841 1.00 86.75 209 GLY A CA 1
ATOM 1721 C C . GLY A 1 209 ? 4.757 10.697 -13.487 1.00 86.75 209 GLY A C 1
ATOM 1722 O O . GLY A 1 209 ? 4.189 11.526 -12.781 1.00 86.75 209 GLY A O 1
ATOM 1723 N N . ILE A 1 210 ? 5.958 10.910 -14.032 1.00 85.19 210 ILE A N 1
ATOM 1724 C CA . ILE A 1 210 ? 6.801 12.088 -13.771 1.00 85.19 210 ILE A CA 1
ATOM 1725 C C . ILE A 1 210 ? 6.086 13.382 -14.175 1.00 85.19 210 ILE A C 1
ATOM 1727 O O . ILE A 1 210 ? 6.087 14.349 -13.420 1.00 85.19 210 ILE A O 1
ATOM 1731 N N . GLU A 1 211 ? 5.431 13.404 -15.339 1.00 85.94 211 GLU A N 1
ATOM 1732 C CA . GLU A 1 211 ? 4.686 14.577 -15.823 1.00 85.94 211 GLU A CA 1
ATOM 1733 C C . GLU A 1 211 ? 3.550 15.000 -14.881 1.00 85.94 211 GLU A C 1
ATOM 1735 O O . GLU A 1 211 ? 3.156 16.166 -14.865 1.00 85.94 211 GLU A O 1
ATOM 1740 N N . ARG A 1 212 ? 3.013 14.066 -14.091 1.00 84.69 212 ARG A N 1
ATOM 1741 C CA . ARG A 1 212 ? 1.856 14.299 -13.214 1.00 84.69 212 ARG A CA 1
ATOM 1742 C C . ARG A 1 212 ? 2.196 14.350 -11.738 1.0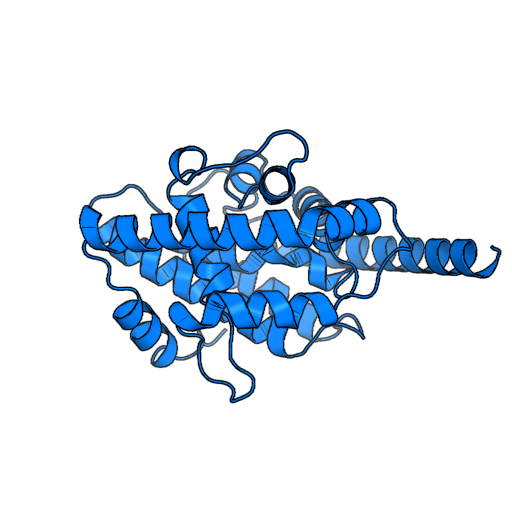0 84.69 212 ARG A C 1
ATOM 1744 O O . ARG A 1 212 ? 1.311 14.630 -10.931 1.00 84.69 212 ARG A O 1
ATOM 1751 N N . GLN A 1 213 ? 3.448 14.103 -11.393 1.00 81.44 213 GLN A N 1
ATOM 1752 C CA . GLN A 1 213 ? 3.898 13.926 -10.025 1.00 81.44 213 GLN A CA 1
ATOM 1753 C C . GLN A 1 213 ? 3.563 15.122 -9.135 1.00 81.44 213 GLN A C 1
ATOM 1755 O O . GLN A 1 213 ? 2.768 14.978 -8.218 1.00 81.44 213 GLN A O 1
ATOM 1760 N N . VAL A 1 214 ? 4.040 16.325 -9.474 1.00 77.38 214 VAL A N 1
ATOM 1761 C CA . VAL A 1 214 ? 3.840 17.529 -8.642 1.00 77.38 214 VAL A CA 1
ATOM 1762 C C . VAL A 1 214 ? 2.358 17.804 -8.362 1.00 77.38 214 VAL A C 1
ATOM 1764 O O . VAL A 1 214 ? 1.980 18.175 -7.251 1.00 77.38 214 VAL A O 1
ATOM 1767 N N . ALA A 1 215 ? 1.500 17.632 -9.371 1.00 80.81 215 ALA A N 1
ATOM 1768 C CA . ALA A 1 215 ? 0.061 17.821 -9.210 1.00 80.81 215 ALA A CA 1
ATOM 1769 C C . ALA A 1 215 ? -0.568 16.720 -8.340 1.00 80.81 215 ALA A C 1
ATOM 1771 O O . ALA A 1 215 ? -1.472 16.998 -7.554 1.00 80.81 215 ALA A O 1
ATOM 1772 N N . THR A 1 216 ? -0.081 15.486 -8.474 1.00 83.81 216 THR A N 1
ATOM 1773 C CA . THR A 1 216 ? -0.542 14.321 -7.708 1.00 83.81 216 THR A CA 1
ATOM 1774 C C . THR A 1 216 ? -0.117 14.425 -6.244 1.00 83.81 216 THR A C 1
ATOM 1776 O O . THR A 1 216 ? -0.952 14.248 -5.365 1.00 83.81 216 THR A O 1
ATOM 1779 N N . ASP A 1 217 ? 1.124 14.815 -5.967 1.00 82.88 217 ASP A N 1
ATOM 1780 C CA . ASP A 1 217 ? 1.685 14.934 -4.618 1.00 82.88 217 ASP A CA 1
ATOM 1781 C C . ASP A 1 217 ? 0.927 15.970 -3.778 1.00 82.88 217 ASP A C 1
ATOM 1783 O O . ASP A 1 217 ? 0.432 15.664 -2.692 1.00 82.88 217 ASP A O 1
ATOM 1787 N N . LYS A 1 218 ? 0.715 17.178 -4.325 1.00 83.94 218 LYS A N 1
ATOM 1788 C CA . LYS A 1 218 ? -0.096 18.225 -3.670 1.00 83.94 218 LYS A CA 1
ATOM 1789 C C . LYS A 1 218 ? -1.500 17.735 -3.334 1.00 83.94 218 LYS A C 1
ATOM 1791 O O . LYS A 1 218 ? -2.060 18.058 -2.289 1.00 83.94 218 LYS A O 1
ATOM 1796 N N . LYS A 1 219 ? -2.077 16.954 -4.238 1.00 86.75 219 LYS A N 1
ATOM 1797 C CA . LYS A 1 219 ? -3.426 16.424 -4.110 1.00 86.75 219 LYS A CA 1
ATOM 1798 C C . LYS A 1 219 ? -3.514 15.313 -3.069 1.00 86.75 219 LYS A C 1
ATOM 1800 O O . LYS A 1 219 ? -4.465 15.295 -2.294 1.00 86.75 219 LYS A O 1
ATOM 1805 N N . ILE A 1 220 ? -2.521 14.427 -3.023 1.00 87.44 220 ILE A N 1
ATOM 1806 C CA . ILE A 1 220 ? -2.401 13.399 -1.988 1.00 87.44 220 ILE A CA 1
ATOM 1807 C C . ILE A 1 220 ? -2.312 14.062 -0.615 1.00 87.44 220 ILE A C 1
ATOM 1809 O O . ILE A 1 220 ? -3.037 13.649 0.279 1.00 87.44 220 ILE A O 1
ATOM 1813 N N . ILE A 1 221 ? -1.529 15.134 -0.452 1.00 88.81 221 ILE A N 1
ATOM 1814 C CA . ILE A 1 221 ? -1.436 15.865 0.825 1.00 88.81 221 ILE A CA 1
ATOM 1815 C C . ILE A 1 221 ? -2.805 16.409 1.268 1.00 88.81 221 ILE A C 1
ATOM 1817 O O . ILE A 1 221 ? -3.168 16.282 2.437 1.00 88.81 221 ILE A O 1
ATOM 1821 N N . LEU A 1 222 ? -3.596 16.978 0.352 1.00 90.94 222 LEU A N 1
ATOM 1822 C CA . LEU A 1 222 ? -4.955 17.446 0.662 1.00 90.94 222 LEU A CA 1
ATOM 1823 C C . LEU A 1 222 ? -5.875 16.290 1.078 1.00 90.94 222 LEU A C 1
ATOM 1825 O O . LEU A 1 222 ? -6.501 16.356 2.131 1.00 90.94 222 LEU A O 1
ATOM 1829 N N . ILE A 1 223 ? -5.888 15.198 0.310 1.00 92.88 223 ILE A N 1
ATOM 1830 C CA . ILE A 1 223 ? -6.659 13.987 0.636 1.00 92.88 223 ILE A CA 1
ATOM 1831 C C . ILE A 1 223 ? -6.239 13.431 2.005 1.00 92.88 223 ILE A C 1
ATOM 1833 O O . ILE A 1 223 ? -7.083 13.042 2.805 1.00 92.88 223 ILE A O 1
ATOM 1837 N N . MET A 1 224 ? -4.942 13.421 2.307 1.00 92.75 224 MET A N 1
ATOM 1838 C CA . MET A 1 224 ? -4.397 12.961 3.584 1.00 92.75 224 MET A CA 1
ATOM 1839 C C . MET A 1 224 ? -4.835 13.850 4.753 1.00 92.75 224 MET A C 1
ATOM 1841 O O . MET A 1 224 ? -5.175 13.327 5.814 1.00 92.75 224 MET A O 1
ATOM 1845 N N . ASN A 1 225 ? -4.881 15.172 4.569 1.00 94.50 225 ASN A N 1
ATOM 1846 C CA . ASN A 1 225 ? -5.428 16.098 5.566 1.00 94.50 225 ASN A CA 1
ATOM 1847 C C . ASN A 1 225 ? -6.900 15.801 5.868 1.00 94.50 225 ASN A C 1
ATOM 1849 O O . ASN A 1 225 ? -7.274 15.699 7.037 1.00 94.50 225 ASN A O 1
ATOM 1853 N N . ASP A 1 226 ? -7.705 15.591 4.830 1.00 95.62 226 ASP A N 1
ATOM 1854 C CA . ASP A 1 226 ? -9.124 15.265 4.970 1.00 95.62 226 ASP A CA 1
ATOM 1855 C C . ASP A 1 226 ? -9.324 13.908 5.671 1.00 95.62 226 ASP A C 1
ATOM 1857 O O . ASP A 1 226 ? -10.180 13.777 6.548 1.00 95.62 226 ASP A O 1
ATOM 1861 N N . ILE A 1 227 ? -8.508 12.892 5.345 1.00 96.06 227 ILE A N 1
ATOM 1862 C CA . ILE A 1 227 ? -8.533 11.590 6.037 1.00 96.06 227 ILE A CA 1
ATOM 1863 C C . ILE A 1 227 ? -8.188 11.776 7.515 1.00 96.06 227 ILE A C 1
ATOM 1865 O O . ILE A 1 227 ? -8.901 11.256 8.373 1.00 96.06 227 ILE A O 1
ATOM 1869 N N . LYS A 1 228 ? -7.128 12.531 7.830 1.00 95.50 228 LYS A N 1
ATOM 1870 C CA . LYS A 1 228 ? -6.728 12.823 9.214 1.00 95.50 228 LYS A CA 1
ATOM 1871 C C . LYS A 1 228 ? -7.870 13.474 9.994 1.00 95.50 228 LYS A C 1
ATOM 1873 O O . LYS A 1 228 ? -8.192 13.004 11.083 1.00 95.50 228 LYS A O 1
ATOM 1878 N N . GLN A 1 229 ? -8.470 14.529 9.442 1.00 95.88 229 GLN A N 1
ATOM 1879 C CA . GLN A 1 229 ? -9.589 15.238 10.071 1.00 95.88 229 GLN A CA 1
ATOM 1880 C C . GLN A 1 229 ? -10.769 14.299 10.290 1.00 95.88 229 GLN A C 1
ATOM 1882 O O . GLN A 1 229 ? -11.281 14.211 11.398 1.00 95.88 229 GLN A O 1
ATOM 1887 N N . ARG A 1 230 ? -11.135 13.496 9.288 1.00 95.75 230 ARG A N 1
ATOM 1888 C CA . ARG A 1 230 ? -12.211 12.514 9.432 1.00 95.75 230 ARG A CA 1
ATOM 1889 C C . ARG A 1 230 ? -11.928 11.482 10.524 1.00 95.75 230 ARG A C 1
ATOM 1891 O O . ARG A 1 230 ? -12.801 11.214 11.346 1.00 95.75 230 ARG A O 1
ATOM 1898 N N . LEU A 1 231 ? -10.728 10.897 10.541 1.00 95.69 231 LEU A N 1
ATOM 1899 C CA . LEU A 1 231 ? -10.327 9.925 11.562 1.00 95.69 231 LEU A CA 1
ATOM 1900 C C . LEU A 1 231 ? -10.427 10.524 12.970 1.00 95.69 231 LEU A C 1
ATOM 1902 O O . LEU A 1 231 ? -10.915 9.860 13.888 1.00 95.69 231 LEU A O 1
ATOM 1906 N N . GLN A 1 232 ? -10.024 11.782 13.123 1.00 95.94 232 GLN A N 1
ATOM 1907 C CA . GLN A 1 232 ? -10.055 12.489 14.393 1.00 95.94 232 GLN A CA 1
ATOM 1908 C C . GLN A 1 232 ? -11.475 12.907 14.800 1.00 95.94 232 GLN A C 1
ATOM 1910 O O . GLN A 1 232 ? -11.930 12.527 15.875 1.00 95.94 232 GLN A O 1
ATOM 1915 N N . ASP A 1 233 ? -12.183 13.640 13.950 1.00 97.00 233 ASP A N 1
ATOM 1916 C CA . ASP A 1 233 ? -13.439 14.306 14.301 1.00 97.00 233 ASP A CA 1
ATOM 1917 C C . ASP A 1 233 ? -14.620 13.331 14.310 1.00 97.00 233 ASP A C 1
ATOM 1919 O O . ASP A 1 233 ? -15.481 13.398 15.185 1.00 97.00 233 ASP A O 1
ATOM 1923 N N . GLN A 1 234 ? -14.655 12.390 13.360 1.00 96.12 234 GLN A N 1
ATOM 1924 C CA . GLN A 1 234 ? -15.765 11.445 13.235 1.00 96.12 234 GLN A CA 1
ATOM 1925 C C . GLN A 1 234 ? -15.574 10.204 14.112 1.00 96.12 234 GLN A C 1
ATOM 1927 O O . GLN A 1 234 ? -16.547 9.663 14.639 1.00 96.12 234 GLN A O 1
ATOM 1932 N N . TYR A 1 235 ? -14.335 9.723 14.250 1.00 96.19 235 TYR A N 1
ATOM 1933 C CA . TYR A 1 235 ? -14.056 8.446 14.918 1.00 96.19 235 TYR A CA 1
ATOM 1934 C C . TYR A 1 235 ? -13.264 8.594 16.221 1.00 96.19 235 TYR A C 1
ATOM 1936 O O . TYR A 1 235 ? -13.090 7.609 16.943 1.00 96.19 235 TYR A O 1
ATOM 1944 N N . GLY A 1 236 ? -12.810 9.802 16.567 1.00 96.38 236 GLY A N 1
ATOM 1945 C CA . GLY A 1 236 ? -12.021 10.044 17.776 1.00 96.38 236 GLY A CA 1
ATOM 1946 C C . GLY A 1 236 ? -10.649 9.368 17.743 1.00 96.38 236 GLY A C 1
ATOM 1947 O O . GLY A 1 236 ? -10.116 9.021 18.795 1.00 96.38 236 GLY A O 1
ATOM 1948 N N . ILE A 1 237 ? -10.096 9.104 16.555 1.00 96.31 237 ILE A N 1
ATOM 1949 C CA . ILE A 1 237 ? -8.803 8.435 16.386 1.00 96.31 237 ILE A CA 1
ATOM 1950 C C . ILE A 1 237 ? -7.712 9.492 16.247 1.00 96.31 237 ILE A C 1
ATOM 1952 O O . ILE A 1 237 ? -7.593 10.159 15.220 1.00 96.31 237 ILE A O 1
ATOM 1956 N N . ARG A 1 238 ? -6.878 9.622 17.281 1.00 94.50 238 ARG A N 1
ATOM 1957 C CA . ARG A 1 238 ? -5.743 10.550 17.283 1.00 94.50 238 ARG A CA 1
ATOM 1958 C C . ARG A 1 238 ? -4.521 9.902 16.637 1.00 94.50 238 ARG A C 1
ATOM 1960 O O . ARG A 1 238 ? -4.052 8.859 17.084 1.00 94.50 238 ARG A O 1
ATOM 1967 N N . ILE A 1 239 ? -4.001 10.538 15.587 1.00 93.12 239 ILE A N 1
ATOM 1968 C CA . ILE A 1 239 ? -2.908 9.991 14.767 1.00 93.12 239 ILE A CA 1
ATOM 1969 C C . ILE A 1 239 ? -1.619 9.803 15.574 1.00 93.12 239 ILE A C 1
ATOM 1971 O O . ILE A 1 239 ? -0.950 8.782 15.424 1.00 93.12 239 ILE A O 1
ATOM 1975 N N . ASP A 1 240 ? -1.298 10.740 16.468 1.00 92.06 240 ASP A N 1
ATOM 1976 C CA . ASP A 1 240 ? -0.086 10.659 17.289 1.00 92.06 240 ASP A CA 1
ATOM 1977 C C . ASP A 1 240 ? -0.110 9.463 18.247 1.00 92.06 240 ASP A C 1
ATOM 1979 O O . ASP A 1 240 ? 0.909 8.804 18.430 1.00 92.06 240 ASP A O 1
ATOM 1983 N N . GLU A 1 241 ? -1.282 9.107 18.778 1.00 94.38 241 GLU A N 1
ATOM 1984 C CA . GLU A 1 241 ? -1.431 7.924 19.631 1.00 94.38 241 GLU A CA 1
ATOM 1985 C C . GLU A 1 241 ? -1.208 6.633 18.842 1.00 94.38 241 GLU A C 1
ATOM 1987 O O . GLU A 1 241 ? -0.580 5.705 19.346 1.00 94.38 241 GLU A O 1
ATOM 1992 N N . VAL A 1 242 ? -1.695 6.571 17.597 1.00 95.44 242 VAL A N 1
ATOM 1993 C CA . VAL A 1 242 ? -1.433 5.432 16.704 1.00 95.44 242 VAL A CA 1
ATOM 1994 C C . VAL A 1 242 ? 0.063 5.337 16.396 1.00 95.44 242 VAL A C 1
ATOM 1996 O O . VAL A 1 242 ? 0.637 4.254 16.474 1.00 95.44 242 VAL A O 1
ATOM 1999 N N . ARG A 1 243 ? 0.723 6.465 16.104 1.00 94.81 243 ARG A N 1
ATOM 2000 C CA . ARG A 1 243 ? 2.172 6.520 15.847 1.00 94.81 243 ARG A CA 1
ATOM 2001 C C . ARG A 1 243 ? 2.996 6.059 17.051 1.00 94.81 243 ARG A C 1
ATOM 2003 O O . ARG A 1 243 ? 3.972 5.326 16.880 1.00 94.81 243 ARG A O 1
ATOM 2010 N N . GLU A 1 244 ? 2.618 6.466 18.261 1.00 93.69 244 GLU A N 1
ATOM 2011 C CA . GLU A 1 244 ? 3.260 6.010 19.499 1.00 93.69 244 GLU A CA 1
ATOM 2012 C C . GLU A 1 244 ? 3.067 4.510 19.723 1.00 93.69 244 GLU A C 1
ATOM 2014 O O . GLU A 1 244 ? 4.013 3.812 20.087 1.00 93.69 244 GLU A O 1
ATOM 2019 N N . GLU A 1 245 ? 1.861 4.001 19.475 1.00 95.31 245 GLU A N 1
ATOM 2020 C CA . GLU A 1 245 ? 1.548 2.577 19.588 1.00 95.31 245 GLU A CA 1
ATOM 2021 C C . GLU A 1 245 ? 2.382 1.744 18.603 1.00 95.31 245 GLU A C 1
ATOM 2023 O O . GLU A 1 245 ? 2.996 0.755 19.009 1.00 95.31 245 GLU A O 1
ATOM 2028 N N . VAL A 1 246 ? 2.510 2.190 17.346 1.00 94.25 246 VAL A N 1
ATOM 2029 C CA . VAL A 1 246 ? 3.400 1.555 16.357 1.00 94.25 246 VAL A CA 1
ATOM 2030 C C . VAL A 1 246 ? 4.851 1.590 16.834 1.00 94.25 246 VAL A C 1
ATOM 2032 O O . VAL A 1 246 ? 5.503 0.548 16.837 1.00 94.25 246 VAL A O 1
ATOM 2035 N N . SER A 1 247 ? 5.340 2.741 17.306 1.00 89.75 247 SER A N 1
ATOM 2036 C CA . SER A 1 247 ? 6.719 2.896 17.808 1.00 89.75 247 SER A CA 1
ATOM 2037 C C . SER A 1 247 ? 7.051 1.956 18.972 1.00 89.75 247 SER A C 1
ATOM 2039 O O . SER A 1 247 ? 8.190 1.517 19.103 1.00 89.75 247 SER A O 1
ATOM 2041 N N . ARG A 1 248 ? 6.069 1.658 19.834 1.00 88.75 248 ARG A N 1
ATOM 2042 C CA . ARG A 1 248 ? 6.232 0.762 20.995 1.00 88.75 248 ARG A CA 1
ATOM 2043 C C . ARG A 1 248 ? 6.004 -0.709 20.653 1.00 88.75 248 ARG A C 1
ATOM 2045 O O . ARG A 1 248 ? 6.445 -1.582 21.402 1.00 88.75 248 ARG A O 1
ATOM 2052 N N . SER A 1 249 ? 5.304 -0.999 19.557 1.00 81.69 249 SER A N 1
ATOM 2053 C CA . SER A 1 249 ? 5.069 -2.369 19.114 1.00 81.69 249 SER A CA 1
ATOM 2054 C C . SER A 1 249 ? 6.387 -3.015 18.676 1.00 81.69 249 SER A C 1
ATOM 2056 O O . SER A 1 249 ? 7.114 -2.492 17.828 1.00 81.69 249 SER A O 1
ATOM 2058 N N . LYS A 1 250 ? 6.722 -4.171 19.255 1.00 65.19 250 LYS A N 1
ATOM 2059 C CA . LYS A 1 250 ? 7.802 -5.003 18.714 1.00 65.19 250 LYS A CA 1
ATOM 2060 C C . LYS A 1 250 ? 7.365 -5.554 17.360 1.00 65.19 250 LYS A C 1
ATOM 2062 O O . LYS A 1 250 ? 6.171 -5.755 17.140 1.00 65.19 250 LYS A O 1
ATOM 2067 N N . ALA A 1 251 ? 8.332 -5.806 16.479 1.00 58.19 251 ALA A N 1
ATOM 2068 C CA . ALA A 1 251 ? 8.048 -6.576 15.278 1.00 58.19 251 ALA A CA 1
ATOM 2069 C C . ALA A 1 251 ? 7.371 -7.890 15.645 1.00 58.19 251 ALA A C 1
ATOM 2071 O O . ALA A 1 251 ? 7.773 -8.495 16.648 1.00 58.19 251 ALA A O 1
ATOM 2072 N N . PRO A 1 252 ? 6.330 -8.310 14.901 1.00 50.75 252 PRO A N 1
ATOM 2073 C CA . PRO A 1 252 ? 5.850 -9.668 15.043 1.00 50.75 252 PRO A CA 1
ATOM 2074 C C . PRO A 1 252 ? 7.059 -10.584 14.852 1.00 50.75 252 PRO A C 1
ATOM 2076 O O . PRO A 1 252 ? 7.805 -10.454 13.882 1.00 50.75 252 PRO A O 1
ATOM 2079 N N . VAL A 1 253 ? 7.303 -11.439 15.842 1.00 36.53 253 VAL A N 1
ATOM 2080 C CA . VAL A 1 253 ? 8.272 -12.522 15.706 1.00 36.53 253 VAL A CA 1
ATOM 2081 C C . VAL A 1 253 ? 7.645 -13.473 14.690 1.00 36.53 253 VAL A C 1
ATOM 2083 O O . VAL A 1 253 ? 6.647 -14.118 15.013 1.00 36.53 253 VAL A O 1
ATOM 2086 N N . VAL A 1 254 ? 8.136 -13.429 13.449 1.00 41.44 254 VAL A N 1
ATOM 2087 C CA . VAL A 1 254 ? 7.755 -14.347 12.363 1.00 41.44 254 VAL A CA 1
ATOM 2088 C C . VAL A 1 254 ? 8.479 -15.669 12.563 1.00 41.44 254 VAL A C 1
ATOM 2090 O O . VAL A 1 254 ? 9.697 -15.620 12.850 1.00 41.44 254 VAL A O 1
#

Secondary structure (DSSP, 8-state):
-HHHHHHHHHHHHHHHHHHHHHHHHHHHHHTTSTTTSSS---HHHHHHHHHHHHHHHTS--TT--THHHHHHHHHHHHHHHHHHHHHHTT----HHHHHHHHHSTTGGGGT-TTBTTHHHHHHHHHHHHTT--HHHHTTS--HHHHTTSSS---SGGGS-HHHHHHHHHHHHT-B-TTSPBPPGGGHHHHHHHHHTT-B-SSSHHHHHHHHHHHHHHHHHHHHHHHHHHHHHHHH---HHHHHHHHHHSPPP--

pLDDT: mean 90.5, std 9.84, range [36.53, 98.75]

Sequence (254 aa):
MVQTAEILHEERADTRLRLARLAEIGRHIFEQTALVQEREFRQDDVSRVGEFFEKYKQDPHPQLLPSYWEHIDLAGRFARIFGKRLQSKGLQVNPHELEALSMIHDIGRLISPHRYFRTNLVGESLLLRLGVREDVRRKQVPEKQLFGRGGNITNINQLTLGQQVLLFADNMGRKTEDGNLIRFDQLGDLIEQQTRQYQGRVFASERFGIERQVATDKKIILIMNDIKQRLQDQYGIRIDEVREEVSRSKAPVV